Protein AF-0000000086031011 (afdb_homodimer)

Secondary structure (DSSP, 8-state):
--HHHHHHHHHHHHHHS--SSSSSHHHHHHHHHHHHHHTTT-HHHHHHHHTSGGGHHHHHHHHSSSPPPPPPHHHHHHHHTHHHHHHHHHTT--HHHHHHHHHHHHHHHHHHH-TTSSGGGGTT--HHHHHHHHHHHHHH-/--HHHHHHHHHHHHHHS--SSSSSHHHHHHHHHHHHHHTTT-HHHHHHHHTSGGGHHHHHHHHSSSPPPPPPHHHHHHHHTHHHHHHHHHTT--HHHHHHHHHHHHHHHHHHH-TTSSGGGGTT--HHHHHHHHHHHHHH-

Sequence (282 aa):
MGLFDSISSLANAANLLKDTDGNGQIQAVDLVRQLVQQNGGNFGALLGQLQQGDLASTVQSWIGNGTNAPADAAQIQNALGGGLQEAAAKLGLDANQAGNLLAQHLPQIINTLTPNGTAADANGFGLDDIARLVIGNFLKKMGLFDSISSLANAANLLKDTDGNGQIQAVDLVRQLVQQNGGNFGALLGQLQQGDLASTVQSWIGNGTNAPADAAQIQNALGGGLQEAAAKLGLDANQAGNLLAQHLPQIINTLTPNGTAADANGFGLDDIARLVIGNFLKK

Solvent-accessible surface area (backbone atoms only — not comparable to full-atom values): 14779 Å² total; per-residue (Å²): 137,55,76,64,57,58,54,52,51,51,53,56,43,44,67,69,52,44,49,74,89,63,73,40,60,67,58,32,52,50,39,50,51,42,44,20,53,73,44,79,37,19,44,32,52,47,51,53,40,44,42,41,76,93,34,30,71,42,48,50,29,13,23,33,87,62,74,61,51,83,56,53,30,68,59,51,38,63,42,47,38,71,55,45,42,54,32,17,50,77,71,73,39,49,51,67,58,42,19,47,35,37,32,71,44,44,45,47,52,44,27,61,55,9,80,83,38,36,72,71,58,28,52,78,27,26,68,69,51,49,51,50,53,48,51,50,56,57,58,72,102,138,56,76,64,59,58,54,53,50,51,53,54,42,44,66,66,55,42,47,74,88,64,74,38,60,69,60,31,51,51,40,49,51,41,44,19,52,73,43,80,36,19,43,31,53,47,52,52,39,44,41,40,76,92,34,30,71,43,49,49,28,14,23,33,88,63,72,61,51,83,57,53,30,68,59,50,40,63,41,48,39,72,56,45,42,54,32,18,50,76,71,73,38,48,50,66,60,43,18,48,36,37,31,72,45,44,44,48,52,45,26,64,55,8,81,82,36,36,72,72,59,28,52,78,28,27,68,68,52,49,51,49,53,49,51,51,56,58,57,72,103

pLDDT: mean 86.0, std 19.19, range [28.88, 98.25]

Nearest PDB structures (foldseek):
  1z67-assembly1_A  TM=7.894E-01  e=6.287E-05  Shigella flexneri 2a str. 2457T
  1z67-assembly1_A  TM=7.883E-01  e=1.122E-04  Shigella flexneri 2a str. 2457T

Foldseek 3Di:
DDPVVVVVVVLVVLVVVDCVVNLCQVVLVQLLQQLCVVQVQANLSVLVLQCPDPCVVQSLQLLAPHDRDQDDLVSSCVSSPPSSQVSQVSNPHHSSVNSVSCRVCVSVLNNQQRVVSDSVSRGRDGPVNSVVSVVVVVVVD/DDPVVVVVVVLVVLVVVPCVVNLCQVVLVQLLQQLCVVQVQANLSVLVLQCPDPCVVQSLQLLAPHDRDQDDLVSSCVSSPPSSQVSQVVNPHHSSVNSVSCRVPVSVLNNLQRVVSDSVSRGRDGPVNSVVSVVVVVVVD

Radius of gyration: 20.58 Å; Cα contacts (8 Å, |Δi|>4): 350; chains: 2; bounding box: 51×60×41 Å

InterPro domains:
  IPR018247 EF-Hand 1, calcium-binding site [PS00018] (19-31)
  IPR027405 YidB-like [G3DSA:1.10.10.690] (1-139)
  IPR027405 YidB-like [SSF140804] (20-129)
  IPR045372 YidB-like protein [PF20159] (41-119)

Structure (mmCIF, N/CA/C/O backbone):
data_AF-0000000086031011-model_v1
#
loop_
_entity.id
_entity.type
_entity.pdbx_description
1 polymer 'YidB family protein'
#
loop_
_atom_site.group_PDB
_atom_site.id
_atom_site.type_symbol
_atom_site.label_atom_id
_atom_site.label_alt_id
_atom_site.label_comp_id
_atom_site.label_asym_id
_atom_site.label_entity_id
_atom_site.label_seq_id
_atom_site.pdbx_PDB_ins_code
_atom_site.Cartn_x
_atom_site.Cartn_y
_atom_site.Cartn_z
_atom_site.occupancy
_atom_site.B_iso_or_equiv
_atom_site.auth_seq_id
_atom_site.auth_comp_id
_atom_site.auth_asym_id
_atom_site.auth_atom_id
_atom_site.pdbx_PDB_model_num
ATOM 1 N N . MET A 1 1 ? -22.562 -11.797 17.406 1 30.02 1 MET A N 1
ATOM 2 C CA . MET A 1 1 ? -21.281 -11.133 17.688 1 30.02 1 MET A CA 1
ATOM 3 C C . MET A 1 1 ? -21.047 -9.984 16.719 1 30.02 1 MET A C 1
ATOM 5 O O . MET A 1 1 ? -20.984 -10.195 15.5 1 30.02 1 MET A O 1
ATOM 9 N N . GLY A 1 2 ? -21.578 -8.656 16.859 1 28.88 2 GLY A N 1
ATOM 10 C CA . GLY A 1 2 ? -21.922 -7.645 15.867 1 28.88 2 GLY A CA 1
ATOM 11 C C . GLY A 1 2 ? -20.703 -6.898 15.352 1 28.88 2 GLY A C 1
ATOM 12 O O . GLY A 1 2 ? -19.609 -7.016 15.906 1 28.88 2 GLY A O 1
ATOM 13 N N . LEU A 1 3 ? -20.875 -6.613 14.047 1 38.66 3 LEU A N 1
ATOM 14 C CA . LEU A 1 3 ? -19.844 -5.883 13.297 1 38.66 3 LEU A CA 1
ATOM 15 C C . LEU A 1 3 ? -19.297 -4.734 14.133 1 38.66 3 LEU A C 1
ATOM 17 O O . LEU A 1 3 ? -18.078 -4.48 14.117 1 38.66 3 LEU A O 1
ATOM 21 N N . PHE A 1 4 ? -20.078 -4.219 15 1 47.84 4 PHE A N 1
ATOM 22 C CA . PHE A 1 4 ? -19.672 -3.096 15.828 1 47.84 4 PHE A CA 1
ATOM 23 C C . PHE A 1 4 ? -18.656 -3.543 16.891 1 47.84 4 PHE A C 1
ATOM 25 O O . PHE A 1 4 ? -17.703 -2.822 17.188 1 47.84 4 PHE A O 1
ATOM 32 N N . ASP A 1 5 ? -18.859 -4.715 17.516 1 46.59 5 ASP A N 1
ATOM 33 C CA . ASP A 1 5 ? -17.953 -5.188 18.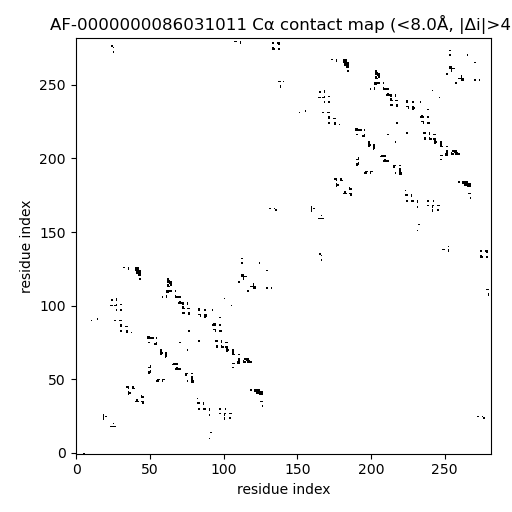562 1 46.59 5 ASP A CA 1
ATOM 34 C C . ASP A 1 5 ? -16.578 -5.516 17.969 1 46.59 5 ASP A C 1
ATOM 36 O O . ASP A 1 5 ? -15.547 -5.246 18.594 1 46.59 5 ASP A O 1
ATOM 40 N N . SER A 1 6 ? -16.469 -6.02 16.734 1 43.66 6 SER A N 1
ATOM 41 C CA . SER A 1 6 ? -15.211 -6.324 16.078 1 43.66 6 SER A CA 1
ATOM 42 C C . SER A 1 6 ? -14.438 -5.055 15.727 1 43.66 6 SER A C 1
ATOM 44 O O . SER A 1 6 ? -13.227 -4.984 15.93 1 43.66 6 SER A O 1
ATOM 46 N N . ILE A 1 7 ? -15.109 -3.949 15.352 1 43.66 7 ILE A N 1
ATOM 47 C CA . ILE A 1 7 ? -14.477 -2.664 15.078 1 43.66 7 ILE A CA 1
ATOM 48 C C . ILE A 1 7 ? -14.031 -2.02 16.391 1 43.66 7 ILE A C 1
ATOM 50 O O . ILE A 1 7 ? -12.922 -1.49 16.484 1 43.66 7 ILE A O 1
ATOM 54 N N . SER A 1 8 ? -14.734 -2.023 17.484 1 53.72 8 SER A N 1
ATOM 55 C CA . SER A 1 8 ? -14.375 -1.469 18.781 1 53.72 8 SER A CA 1
ATOM 56 C C . SER A 1 8 ? -13.25 -2.266 19.438 1 53.72 8 SER A C 1
ATOM 58 O O . SER A 1 8 ? -12.367 -1.692 20.078 1 53.72 8 SER A O 1
ATOM 60 N N . SER A 1 9 ? -13.148 -3.611 19.266 1 48.72 9 SER A N 1
ATOM 61 C CA . SER A 1 9 ? -12.039 -4.426 19.766 1 48.72 9 SER A CA 1
ATOM 62 C C . SER A 1 9 ? -10.758 -4.148 18.984 1 48.72 9 SER A C 1
ATOM 64 O O . SER A 1 9 ? -9.672 -4.09 19.578 1 48.72 9 SER A O 1
ATOM 66 N N . LEU A 1 10 ? -10.758 -3.891 17.672 1 41.69 10 LEU A N 1
ATOM 67 C CA . LEU A 1 10 ? -9.617 -3.451 16.875 1 41.69 10 LEU A CA 1
ATOM 68 C C . LEU A 1 10 ? -9.211 -2.031 17.25 1 41.69 10 LEU A C 1
ATOM 70 O O . LEU A 1 10 ? -8.016 -1.729 17.359 1 41.69 10 LEU A O 1
ATOM 74 N N . ALA A 1 11 ? -10.055 -1.07 17.594 1 45.84 11 ALA A N 1
ATOM 75 C CA . ALA A 1 11 ? -9.734 0.272 18.078 1 45.84 11 ALA A CA 1
ATOM 76 C C . ALA A 1 11 ? -9.07 0.22 19.453 1 45.84 11 ALA A C 1
ATOM 78 O O . ALA A 1 11 ? -8.094 0.933 19.703 1 45.84 11 ALA A O 1
ATOM 79 N N . ASN A 1 12 ? -9.539 -0.481 20.484 1 46.66 12 ASN A N 1
ATOM 80 C CA . ASN A 1 12 ? -8.867 -0.709 21.766 1 46.66 12 ASN A CA 1
ATOM 81 C C . ASN A 1 12 ? -7.566 -1.48 21.578 1 46.66 12 ASN A C 1
ATOM 83 O O . ASN A 1 12 ? -6.562 -1.176 22.234 1 46.66 12 ASN A O 1
ATOM 87 N N . ALA A 1 13 ? -7.492 -2.639 20.734 1 41.12 13 ALA A N 1
ATOM 88 C CA . ALA A 1 13 ? 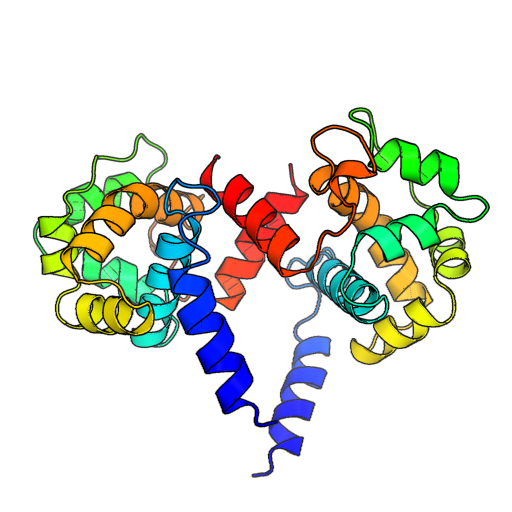-6.234 -3.305 20.406 1 41.12 13 ALA A CA 1
ATOM 89 C C . ALA A 1 13 ? -5.297 -2.367 19.656 1 41.12 13 ALA A C 1
ATOM 91 O O . ALA A 1 13 ? -4.074 -2.441 19.812 1 41.12 13 ALA A O 1
ATOM 92 N N . ALA A 1 14 ? -5.742 -1.401 18.875 1 40.38 14 ALA A N 1
ATOM 93 C CA . ALA A 1 14 ? -4.949 -0.323 18.297 1 40.38 14 ALA A CA 1
ATOM 94 C C . ALA A 1 14 ? -4.301 0.53 19.375 1 40.38 14 ALA A C 1
ATOM 96 O O . ALA A 1 14 ? -3.143 0.936 19.25 1 40.38 14 ALA A O 1
ATOM 97 N N . ASN A 1 15 ? -4.996 0.997 20.359 1 41.16 15 ASN A N 1
ATOM 98 C CA . ASN A 1 15 ? -4.324 1.572 21.531 1 41.16 15 ASN A CA 1
ATOM 99 C C . ASN A 1 15 ? -3.271 0.626 22.094 1 41.16 15 ASN A C 1
ATOM 101 O O . ASN A 1 15 ? -2.219 1.068 22.562 1 41.16 15 ASN A O 1
ATOM 105 N N . LEU A 1 16 ? -3.514 -0.631 22.328 1 38.03 16 LEU A N 1
ATOM 106 C CA . LEU A 1 16 ? -2.541 -1.641 22.734 1 38.03 16 LEU A CA 1
ATOM 107 C C . LEU A 1 16 ? -1.6 -1.98 21.594 1 38.03 16 LEU A C 1
ATOM 109 O O . LEU A 1 16 ? -0.472 -2.428 21.812 1 38.03 16 LEU A O 1
ATOM 113 N N . LEU A 1 17 ? -2.127 -2.221 20.375 1 37.16 17 LEU A N 1
ATOM 114 C CA . LEU A 1 17 ? -1.161 -2.318 19.281 1 37.16 17 LEU A CA 1
ATOM 115 C C . LEU A 1 17 ? -0.427 -0.996 19.078 1 37.16 17 LEU A C 1
ATOM 117 O O . LEU A 1 17 ? -0.977 -0.055 18.516 1 37.16 17 LEU A O 1
ATOM 121 N N . LYS A 1 18 ? -0.086 -0.297 20.078 1 36.56 18 LYS A N 1
ATOM 122 C CA . LYS A 1 18 ? 1.04 0.633 20.094 1 36.56 18 LYS A CA 1
ATOM 123 C C . LYS A 1 18 ? 1.882 0.489 18.828 1 36.56 18 LYS A C 1
ATOM 125 O O . LYS A 1 18 ? 1.923 -0.583 18.219 1 36.56 18 LYS A O 1
ATOM 130 N N . ASP A 1 19 ? 2.688 1.535 18.391 1 41.84 19 ASP A N 1
ATOM 131 C CA . ASP A 1 19 ? 3.672 1.741 17.344 1 41.84 19 ASP A CA 1
ATOM 132 C C . ASP A 1 19 ? 4.449 0.458 17.047 1 41.84 19 ASP A C 1
ATOM 134 O O . ASP A 1 19 ? 5.363 0.101 17.797 1 41.84 19 ASP A O 1
ATOM 138 N N . THR A 1 20 ? 3.717 -0.601 16.875 1 41.44 20 THR A N 1
ATOM 139 C CA . THR A 1 20 ? 4.59 -1.755 16.703 1 41.44 20 THR A CA 1
ATOM 140 C C . THR A 1 20 ? 5.863 -1.358 15.961 1 41.44 20 THR A C 1
ATOM 142 O O . THR A 1 20 ? 6.906 -1.994 16.125 1 41.44 20 THR A O 1
ATOM 145 N N . ASP A 1 21 ? 5.66 -0.763 14.797 1 50.06 21 ASP A N 1
ATOM 146 C CA . ASP A 1 21 ? 6.996 -0.531 14.258 1 50.06 21 ASP A CA 1
ATOM 147 C C . ASP A 1 21 ? 7.762 0.491 15.102 1 50.06 21 ASP A C 1
ATOM 149 O O . ASP A 1 21 ? 8.938 0.757 14.844 1 50.06 21 ASP A O 1
ATOM 153 N N . GLY A 1 22 ? 7.016 0.856 16.234 1 61.16 22 GLY A N 1
ATOM 154 C CA . GLY A 1 22 ? 7.59 1.708 17.266 1 61.16 22 GLY A CA 1
ATOM 155 C C . GLY A 1 22 ? 7.84 3.129 16.797 1 61.16 22 GLY A C 1
ATOM 156 O O . GLY A 1 22 ? 8.062 4.027 17.609 1 61.16 22 GLY A O 1
ATOM 157 N N . ASN A 1 23 ? 7.699 3.412 15.43 1 80.06 23 ASN A N 1
ATOM 158 C CA . ASN A 1 23 ? 8.086 4.746 14.992 1 80.06 23 ASN A CA 1
ATOM 159 C C . ASN A 1 23 ? 6.871 5.59 14.625 1 80.06 23 ASN A C 1
ATOM 161 O O . ASN A 1 23 ? 7.012 6.719 14.141 1 80.06 23 ASN A O 1
ATOM 165 N N . GLY A 1 24 ? 5.559 5.137 14.906 1 90.94 24 GLY A N 1
ATOM 166 C CA . GLY A 1 24 ? 4.34 5.906 14.711 1 90.94 24 GLY A CA 1
ATOM 167 C C . GLY A 1 24 ? 3.943 6.043 13.258 1 90.94 24 GLY A C 1
ATOM 168 O O . GLY A 1 24 ? 3.057 6.828 12.922 1 90.94 24 GLY A O 1
ATOM 169 N N . GLN A 1 25 ? 4.594 5.336 12.422 1 92.12 25 GLN A N 1
ATOM 170 C CA . GLN A 1 25 ? 4.383 5.453 10.984 1 92.12 25 GLN A CA 1
ATOM 171 C C . GLN A 1 25 ? 2.957 5.059 10.602 1 92.12 25 GLN A C 1
ATOM 173 O O . GLN A 1 25 ? 2.301 5.754 9.828 1 92.12 25 GLN A O 1
ATOM 178 N N . ILE A 1 26 ? 2.449 3.99 11.195 1 92.88 26 ILE A N 1
ATOM 179 C CA . ILE A 1 26 ? 1.111 3.5 10.883 1 92.88 26 ILE A CA 1
ATOM 180 C C . ILE A 1 26 ? 0.066 4.496 11.383 1 92.88 26 ILE A C 1
ATOM 182 O O . ILE A 1 26 ? -0.893 4.809 10.672 1 92.88 26 ILE A O 1
ATOM 186 N N . GLN A 1 27 ? 0.278 5.02 12.57 1 94.62 27 GLN A N 1
ATOM 187 C CA . GLN A 1 27 ? -0.636 6.016 13.117 1 94.62 27 GLN A CA 1
ATOM 188 C C . GLN A 1 27 ? -0.667 7.27 12.25 1 94.62 27 GLN A C 1
ATOM 190 O O . GLN A 1 27 ? -1.726 7.875 12.055 1 94.62 27 GLN A O 1
ATOM 195 N N . ALA A 1 28 ? 0.492 7.68 11.719 1 96.5 28 ALA A N 1
ATOM 196 C CA . ALA A 1 28 ? 0.563 8.852 10.852 1 96.5 28 ALA A CA 1
ATOM 197 C C . ALA A 1 28 ? -0.226 8.625 9.562 1 96.5 28 ALA A C 1
ATOM 199 O O . ALA A 1 28 ? -0.972 9.5 9.125 1 96.5 28 ALA A O 1
ATOM 200 N N . VAL A 1 29 ? -0.083 7.453 8.992 1 96.06 29 VAL A N 1
ATOM 201 C CA . VAL A 1 29 ? -0.795 7.105 7.77 1 96.06 29 VAL A CA 1
ATOM 202 C C . VAL A 1 29 ? -2.299 7.086 8.031 1 96.06 29 VAL A C 1
ATOM 204 O O . VAL A 1 29 ? -3.084 7.586 7.223 1 96.06 29 VAL A O 1
ATOM 207 N N . ASP A 1 30 ? -2.697 6.531 9.172 1 96.31 30 ASP A N 1
ATOM 208 C CA . ASP A 1 30 ? -4.109 6.516 9.539 1 96.31 30 ASP A CA 1
ATOM 209 C C . ASP A 1 30 ? -4.648 7.934 9.711 1 96.31 30 ASP A C 1
ATOM 211 O O . ASP A 1 30 ? -5.777 8.227 9.312 1 96.31 30 ASP A O 1
ATOM 215 N N . LEU A 1 31 ? -3.809 8.82 10.344 1 97.69 31 LEU A N 1
ATOM 216 C CA . LEU A 1 31 ? -4.188 10.219 10.484 1 97.69 31 LEU A CA 1
ATOM 217 C C . LEU A 1 31 ? -4.398 10.867 9.125 1 97.69 31 LEU A C 1
ATOM 219 O O . LEU A 1 31 ? -5.402 11.547 8.898 1 97.69 31 LEU A O 1
ATOM 223 N N . VAL A 1 32 ? -3.486 10.648 8.188 1 97.62 32 VAL A N 1
ATOM 224 C CA . VAL A 1 32 ? -3.578 11.219 6.848 1 97.62 32 VAL A CA 1
ATOM 225 C C . VAL A 1 32 ? -4.832 10.695 6.148 1 97.62 32 VAL A C 1
ATOM 227 O O . VAL A 1 32 ? -5.555 11.461 5.508 1 97.62 32 VAL A O 1
ATOM 230 N N . ARG A 1 33 ? -5.027 9.391 6.305 1 97.06 33 ARG A N 1
ATOM 231 C CA . ARG A 1 33 ? -6.227 8.797 5.723 1 97.06 33 ARG A CA 1
ATOM 232 C C . ARG A 1 33 ? -7.484 9.492 6.238 1 97.06 33 ARG A C 1
ATOM 234 O O . ARG A 1 33 ? -8.359 9.867 5.449 1 97.06 33 ARG A O 1
ATOM 241 N N . GLN A 1 34 ? -7.582 9.664 7.547 1 97.31 34 GLN A N 1
ATOM 242 C CA . GLN A 1 34 ? -8.734 10.328 8.148 1 97.31 34 GLN A CA 1
ATOM 243 C C . GLN A 1 34 ? -8.883 11.758 7.629 1 97.31 34 GLN A C 1
ATOM 245 O O . GLN A 1 34 ? -9.992 12.195 7.309 1 97.31 34 GLN A O 1
ATOM 250 N N . LEU A 1 35 ? -7.797 12.461 7.547 1 97.5 35 LEU A N 1
ATOM 251 C CA . LEU A 1 35 ? -7.801 13.844 7.098 1 97.5 35 LEU A CA 1
ATOM 252 C C . LEU A 1 35 ? -8.25 13.945 5.641 1 97.5 35 LEU A C 1
ATOM 254 O O . LEU A 1 35 ? -9.016 14.836 5.281 1 97.5 35 LEU A O 1
ATOM 258 N N . VAL A 1 36 ? -7.777 13.031 4.797 1 96.94 36 VAL A N 1
ATOM 259 C CA . VAL A 1 36 ? -8.18 12.992 3.396 1 96.94 36 VAL A CA 1
ATOM 260 C C . VAL A 1 36 ? -9.68 12.719 3.293 1 96.94 36 VAL A C 1
ATOM 262 O O . VAL A 1 36 ? -10.383 13.375 2.523 1 96.94 36 VAL A O 1
ATOM 265 N N . GLN A 1 37 ? -10.102 11.812 4.098 1 96.25 37 GLN A N 1
ATOM 266 C CA . GLN A 1 37 ? -11.516 11.469 4.078 1 96.25 37 GLN A CA 1
ATOM 267 C C . GLN A 1 37 ? -12.375 12.656 4.5 1 96.25 37 GLN A C 1
ATOM 269 O O . GLN A 1 37 ? -13.438 12.906 3.916 1 96.25 37 GLN A O 1
ATOM 274 N N . GLN A 1 38 ? -11.891 13.375 5.438 1 94.75 38 GLN A N 1
ATOM 275 C CA . GLN A 1 38 ? -12.602 14.547 5.926 1 94.75 38 GLN A CA 1
ATOM 276 C C . GLN A 1 38 ? -12.656 15.641 4.859 1 94.75 38 GLN A C 1
ATOM 278 O O . GLN A 1 38 ? -13.555 16.484 4.875 1 94.75 38 GLN A O 1
ATOM 283 N N . ASN A 1 39 ? -11.672 15.602 3.998 1 90.69 39 ASN A N 1
ATOM 284 C CA . ASN A 1 39 ? -11.57 16.625 2.969 1 90.69 39 ASN A CA 1
ATOM 285 C C . ASN A 1 39 ? -12.102 16.125 1.627 1 90.69 39 ASN A C 1
ATOM 287 O O . ASN A 1 39 ? -11.5 16.391 0.583 1 90.69 39 ASN A O 1
ATOM 291 N N . GLY A 1 40 ? -13.148 15.328 1.636 1 92.31 40 GLY A N 1
ATOM 292 C CA . GLY A 1 40 ? -13.844 14.891 0.437 1 92.31 40 GLY A CA 1
ATOM 293 C C . GLY A 1 40 ? -13.133 13.758 -0.286 1 92.31 40 GLY A C 1
ATOM 294 O O . GLY A 1 40 ? -13.422 13.484 -1.453 1 92.31 40 GLY A O 1
ATOM 295 N N . GLY A 1 41 ? -12.141 13.203 0.312 1 94.5 41 GLY A N 1
ATOM 296 C CA . GLY A 1 41 ? -11.453 12.07 -0.276 1 94.5 41 GLY A CA 1
ATOM 297 C C . GLY A 1 41 ? -10.352 12.469 -1.238 1 94.5 41 GLY A C 1
ATOM 298 O O . GLY A 1 41 ? -9.898 11.648 -2.043 1 94.5 41 GLY A O 1
ATOM 299 N N . ASN A 1 42 ? -10.016 13.742 -1.149 1 93.69 42 ASN A N 1
ATOM 300 C CA . ASN A 1 42 ? -9.016 14.297 -2.051 1 93.69 42 ASN A CA 1
ATOM 301 C C . ASN A 1 42 ? -7.777 14.773 -1.288 1 93.69 42 ASN A C 1
ATOM 303 O O . ASN A 1 42 ? -7.871 15.656 -0.433 1 93.69 42 ASN A O 1
ATOM 307 N N . PHE A 1 43 ? -6.629 14.18 -1.646 1 96.12 43 PHE A N 1
ATOM 308 C CA . PHE A 1 43 ? -5.387 14.547 -0.979 1 96.12 43 PHE A CA 1
ATOM 309 C C . PHE A 1 43 ? -5.016 15.992 -1.292 1 96.12 43 PHE A C 1
ATOM 311 O O . PHE A 1 43 ? -4.422 16.688 -0.46 1 96.12 43 PHE A O 1
ATOM 318 N N . GLY A 1 44 ? -5.348 16.438 -2.516 1 94.5 44 GLY A N 1
ATOM 319 C CA . GLY A 1 44 ? -5.078 17.812 -2.904 1 94.5 44 GLY A CA 1
ATOM 320 C C . GLY A 1 44 ? -5.664 18.828 -1.948 1 94.5 44 GLY A C 1
ATOM 321 O O . GLY A 1 44 ? -5.074 19.891 -1.718 1 94.5 44 GLY A O 1
ATOM 322 N N . ALA A 1 45 ? -6.848 18.531 -1.428 1 94.06 45 ALA A N 1
ATOM 323 C CA . ALA A 1 45 ? -7.484 19.438 -0.471 1 94.06 45 ALA A CA 1
ATOM 324 C C . ALA A 1 45 ? -6.668 19.547 0.814 1 94.06 45 ALA A C 1
ATOM 326 O O . ALA A 1 45 ? -6.535 20.625 1.388 1 94.06 45 ALA A O 1
ATOM 327 N N . LEU A 1 46 ? -6.117 18.391 1.282 1 95.62 46 LEU A N 1
ATOM 328 C CA . LEU A 1 46 ? -5.234 18.391 2.445 1 95.62 46 LEU A CA 1
ATOM 329 C C . LEU A 1 46 ? -3.988 19.234 2.178 1 95.62 46 LEU A C 1
ATOM 331 O O . LEU A 1 46 ? -3.584 20.031 3.018 1 95.62 46 LEU A O 1
ATOM 335 N N . LEU A 1 47 ? -3.439 18.984 1.022 1 95.44 47 LEU A N 1
ATOM 336 C CA . LEU A 1 47 ? -2.26 19.75 0.62 1 95.44 47 LEU A CA 1
ATOM 337 C C . LEU A 1 47 ? -2.559 21.25 0.594 1 95.44 47 LEU A C 1
ATOM 339 O O . LEU A 1 47 ? -1.744 22.047 1.048 1 95.44 47 LEU A O 1
ATOM 343 N N . GLY A 1 48 ? -3.686 21.562 0.039 1 93.81 48 GLY A N 1
ATOM 344 C CA . GLY A 1 48 ? -4.109 22.953 0.033 1 93.81 48 GLY A CA 1
ATOM 345 C C . GLY A 1 48 ? -4.223 23.547 1.423 1 93.81 48 GLY A C 1
ATOM 346 O O . GLY A 1 48 ? -3.799 24.688 1.654 1 93.81 48 GLY A O 1
ATOM 347 N N . GLN A 1 49 ? -4.738 22.844 2.381 1 94.69 49 GLN A N 1
ATOM 348 C CA . GLN A 1 49 ? -4.855 23.297 3.758 1 94.69 49 GLN A CA 1
ATOM 349 C C . GLN A 1 49 ? -3.48 23.562 4.367 1 94.69 49 GLN A C 1
ATOM 351 O O . GLN A 1 49 ? -3.283 24.547 5.078 1 94.69 49 GLN A O 1
ATOM 356 N N . LEU A 1 50 ? -2.613 22.719 4.07 1 96.38 50 LEU A N 1
ATOM 357 C CA . LEU A 1 50 ? -1.273 22.828 4.641 1 96.38 50 LEU A CA 1
ATOM 358 C C . LEU A 1 50 ? -0.524 24.016 4.047 1 96.38 50 LEU A C 1
ATOM 360 O O . LEU A 1 50 ? 0.318 24.625 4.715 1 96.38 50 LEU A O 1
ATOM 364 N N . GLN A 1 51 ? -0.805 24.266 2.863 1 92.81 51 GLN A N 1
ATOM 365 C CA . GLN A 1 51 ? -0.099 25.344 2.174 1 92.81 51 GLN A CA 1
ATOM 366 C C . GLN A 1 51 ? -0.639 26.719 2.586 1 92.81 51 GLN A C 1
ATOM 368 O O . GLN A 1 51 ? -0.086 27.75 2.201 1 92.81 51 GLN A O 1
ATOM 373 N N . GLN A 1 52 ? -1.596 26.594 3.418 1 86.75 52 GLN A N 1
ATOM 374 C CA . GLN A 1 52 ? -2.135 27.875 3.883 1 86.75 52 GLN A CA 1
ATOM 375 C C . GLN A 1 52 ? -1.322 28.422 5.051 1 86.75 52 GLN A C 1
ATOM 377 O O . GLN A 1 52 ? -0.745 27.656 5.824 1 86.75 52 GLN A O 1
ATOM 382 N N . GLY A 1 53 ? -1.024 29.672 5.051 1 83.44 53 GLY A N 1
ATOM 383 C CA . GLY A 1 53 ? -0.354 30.328 6.168 1 83.44 53 GLY A CA 1
ATOM 384 C C . GLY A 1 53 ? 1.154 30.172 6.133 1 83.44 53 GLY A C 1
ATOM 385 O O . GLY A 1 53 ? 1.771 30.266 5.07 1 83.44 53 GLY A O 1
ATOM 386 N N . ASP A 1 54 ? 1.773 29.812 7.285 1 87.88 54 ASP A N 1
ATOM 387 C CA . ASP A 1 54 ? 3.221 29.875 7.457 1 87.88 54 ASP A CA 1
ATOM 388 C C . ASP A 1 54 ? 3.898 28.594 6.992 1 87.88 54 ASP A C 1
ATOM 390 O O . ASP A 1 54 ? 5.129 28.5 6.973 1 87.88 54 ASP A O 1
ATOM 394 N N . LEU A 1 55 ? 3.113 27.609 6.383 1 94.25 55 LEU A N 1
ATOM 395 C CA . LEU A 1 55 ? 3.703 26.328 6.02 1 94.25 55 LEU A CA 1
ATOM 396 C C . LEU A 1 55 ? 3.924 26.234 4.516 1 94.25 55 LEU A C 1
ATOM 398 O O . LEU A 1 55 ? 4.461 25.234 4.02 1 94.25 55 LEU A O 1
ATOM 402 N N . ALA A 1 56 ? 3.568 27.234 3.828 1 94.69 56 ALA A N 1
ATOM 403 C CA . ALA A 1 56 ? 3.57 27.141 2.369 1 94.69 56 ALA A CA 1
ATOM 404 C C . ALA A 1 56 ? 4.957 26.781 1.841 1 94.69 56 ALA A C 1
ATOM 406 O O . ALA A 1 56 ? 5.102 25.844 1.05 1 94.69 56 ALA A O 1
ATOM 407 N N . SER A 1 57 ? 5.984 27.531 2.273 1 95.25 57 SER A N 1
ATOM 408 C CA . SER A 1 57 ? 7.348 27.266 1.815 1 95.25 57 SER A CA 1
ATOM 409 C C . SER A 1 57 ? 7.824 25.891 2.242 1 95.25 57 SER A C 1
ATOM 411 O O . SER A 1 57 ? 8.477 25.188 1.472 1 95.25 57 SER A O 1
ATOM 413 N N . THR A 1 58 ? 7.48 25.5 3.428 1 97.06 58 THR A N 1
ATOM 414 C CA . THR A 1 58 ? 7.844 24.188 3.949 1 97.06 58 THR A CA 1
ATOM 415 C C . THR A 1 58 ? 7.207 23.078 3.119 1 97.06 58 THR A C 1
ATOM 417 O O . THR A 1 58 ? 7.887 22.156 2.693 1 97.06 58 THR A O 1
ATOM 420 N N . VAL A 1 59 ? 5.969 23.203 2.801 1 97.44 59 VAL A N 1
ATOM 421 C CA . VAL A 1 59 ? 5.234 22.203 2.037 1 97.44 59 VAL A CA 1
ATOM 422 C C . VAL A 1 59 ? 5.789 22.125 0.618 1 97.44 59 VAL A C 1
ATOM 424 O O . VAL A 1 59 ? 5.898 21.031 0.048 1 97.44 59 VAL A O 1
ATOM 427 N N . GLN A 1 60 ? 6.199 23.266 0.107 1 96 60 GLN A N 1
ATOM 428 C CA . GLN A 1 60 ? 6.785 23.266 -1.229 1 96 60 GLN A CA 1
ATOM 429 C C . GLN A 1 60 ? 8.055 22.422 -1.271 1 96 60 GLN A C 1
ATOM 431 O O . GLN A 1 60 ? 8.344 21.781 -2.283 1 96 60 GLN A O 1
ATOM 436 N N . SER A 1 61 ? 8.797 22.422 -0.164 1 97.44 61 SER A N 1
ATOM 437 C CA . SER A 1 61 ? 10 21.594 -0.117 1 97.44 61 SER A CA 1
ATOM 438 C C . SER A 1 61 ? 9.648 20.109 -0.101 1 97.44 61 SER A C 1
ATOM 440 O O . SER A 1 61 ? 10.453 19.281 -0.499 1 97.44 61 SER A O 1
ATOM 442 N N . TRP A 1 62 ? 8.477 19.781 0.418 1 97.88 62 TRP A N 1
ATOM 443 C CA . TRP A 1 62 ? 8.039 18.391 0.451 1 97.88 62 TRP A CA 1
ATOM 444 C C . TRP A 1 62 ? 7.574 17.938 -0.927 1 97.88 62 TRP A C 1
ATOM 446 O O . TRP A 1 62 ? 7.574 16.734 -1.222 1 97.88 62 TRP A O 1
ATOM 456 N N . ILE A 1 63 ? 7.039 18.797 -1.737 1 96.5 63 ILE A N 1
ATOM 457 C CA . ILE A 1 63 ? 6.555 18.531 -3.086 1 96.5 63 ILE A CA 1
ATOM 458 C C . ILE A 1 63 ? 7.734 18.438 -4.051 1 96.5 63 ILE A C 1
ATOM 460 O O . ILE A 1 63 ? 7.742 17.594 -4.953 1 96.5 63 ILE A O 1
ATOM 464 N N . GLY A 1 64 ? 8.797 19.141 -3.836 1 88.69 64 GLY A N 1
ATOM 465 C CA . GLY A 1 64 ? 9.945 19.203 -4.719 1 88.69 64 GLY A CA 1
ATOM 466 C C . GLY A 1 64 ? 10.836 17.969 -4.633 1 88.69 64 GLY A C 1
ATOM 467 O O . GLY A 1 64 ? 10.508 17.016 -3.928 1 88.69 64 GLY A O 1
ATOM 468 N N . ASN A 1 65 ? 11.859 17.906 -5.359 1 87.5 65 ASN A N 1
ATOM 469 C CA . ASN A 1 65 ? 12.781 16.781 -5.441 1 87.5 65 ASN A CA 1
ATOM 470 C C . ASN A 1 65 ? 14.039 17.016 -4.605 1 87.5 65 ASN A C 1
ATOM 472 O O . ASN A 1 65 ? 15 16.25 -4.691 1 87.5 65 ASN A O 1
ATOM 476 N N . GLY A 1 66 ? 13.914 18.109 -3.846 1 90.31 66 GLY A N 1
ATOM 477 C CA . GLY A 1 66 ? 15.031 18.375 -2.951 1 90.31 66 GLY A CA 1
ATOM 478 C C . GLY A 1 66 ? 14.828 17.812 -1.561 1 90.31 66 GLY A C 1
ATOM 479 O O . GLY A 1 66 ? 14.094 16.828 -1.384 1 90.31 66 GLY A O 1
ATOM 480 N N . THR A 1 67 ? 15.547 18.297 -0.602 1 95.31 67 THR A N 1
ATOM 481 C CA . THR A 1 67 ? 15.422 17.859 0.784 1 95.31 67 THR A CA 1
ATOM 482 C C . THR A 1 67 ? 14.133 18.375 1.404 1 95.31 67 THR A C 1
ATOM 484 O O . THR A 1 67 ? 13.75 19.531 1.177 1 95.31 67 THR A O 1
ATOM 487 N N . ASN A 1 68 ? 13.531 17.594 2.166 1 97.12 68 ASN A N 1
ATOM 488 C CA . ASN A 1 68 ? 12.328 18 2.893 1 97.12 68 ASN A CA 1
ATOM 489 C C . ASN A 1 68 ? 12.672 18.875 4.094 1 97.12 68 ASN A C 1
ATOM 491 O O . ASN A 1 68 ? 13.383 18.438 5 1 97.12 68 ASN A O 1
ATOM 495 N N . ALA A 1 69 ? 12.109 20.078 4.109 1 97.06 69 ALA A N 1
ATOM 496 C CA . ALA A 1 69 ? 12.281 20.938 5.27 1 97.06 69 ALA A CA 1
ATOM 497 C C . ALA A 1 69 ? 11.594 20.344 6.5 1 97.06 69 ALA A C 1
ATOM 499 O O . ALA A 1 69 ? 10.547 19.719 6.391 1 97.06 69 ALA A O 1
ATOM 500 N N . PRO A 1 70 ? 12.219 20.594 7.668 1 97.06 70 PRO A N 1
ATOM 501 C CA . PRO A 1 70 ? 11.562 20.094 8.875 1 97.06 70 PRO A CA 1
ATOM 502 C C . PRO A 1 70 ? 10.188 20.703 9.102 1 97.06 70 PRO A C 1
ATOM 504 O O . PRO A 1 70 ? 9.977 21.891 8.805 1 97.06 70 PRO A O 1
ATOM 507 N N . ALA A 1 71 ? 9.336 19.844 9.57 1 95.88 71 ALA A N 1
ATOM 508 C CA . ALA A 1 71 ? 7.98 20.281 9.883 1 95.88 71 ALA A CA 1
ATOM 509 C C . ALA A 1 71 ? 7.863 20.734 11.336 1 95.88 71 ALA A C 1
ATOM 511 O O . ALA A 1 71 ? 8.445 20.109 12.234 1 95.88 71 ALA A O 1
ATOM 512 N N . ASP A 1 72 ? 7.145 21.766 11.531 1 95.88 72 ASP A N 1
ATOM 513 C CA . ASP A 1 72 ? 6.801 22.203 12.875 1 95.88 72 ASP A CA 1
ATOM 514 C C . ASP A 1 72 ? 5.422 21.688 13.289 1 95.88 72 ASP A C 1
ATOM 516 O O . ASP A 1 72 ? 4.418 22.016 12.656 1 95.88 72 ASP A O 1
ATOM 520 N N . ALA A 1 73 ? 5.383 20.969 14.375 1 96.94 73 ALA A N 1
ATOM 521 C CA . ALA A 1 73 ? 4.141 20.328 14.812 1 96.94 73 ALA A CA 1
ATOM 522 C C . ALA A 1 73 ? 3.061 21.375 15.086 1 96.94 73 ALA A C 1
ATOM 524 O O . ALA A 1 73 ? 1.894 21.172 14.75 1 96.94 73 ALA A O 1
ATOM 525 N N . ALA A 1 74 ? 3.477 22.422 15.711 1 96.38 74 ALA A N 1
ATOM 526 C CA . ALA A 1 74 ? 2.52 23.484 16.047 1 96.38 74 ALA A CA 1
ATOM 527 C C . ALA A 1 74 ? 1.939 24.109 14.789 1 96.38 74 ALA A C 1
ATOM 529 O O . ALA A 1 74 ? 0.748 24.438 14.742 1 96.38 74 ALA A O 1
ATOM 530 N N . GLN A 1 75 ? 2.787 24.328 13.797 1 96.25 75 GLN A N 1
ATOM 531 C CA . GLN A 1 75 ? 2.324 24.906 12.539 1 96.25 75 GLN A CA 1
ATOM 532 C C . GLN A 1 75 ? 1.36 23.953 11.82 1 96.25 75 GLN A C 1
ATOM 534 O O . GLN A 1 75 ? 0.38 24.391 11.227 1 96.25 75 GLN A O 1
ATOM 539 N N . ILE A 1 76 ? 1.624 22.625 11.906 1 97.75 76 ILE A N 1
ATOM 540 C CA . ILE A 1 76 ? 0.736 21.625 11.312 1 97.75 76 ILE A CA 1
ATOM 541 C C . ILE A 1 76 ? -0.614 21.656 12.023 1 97.75 76 ILE A C 1
ATOM 543 O O . ILE A 1 76 ? -1.664 21.641 11.383 1 97.75 76 ILE A O 1
ATOM 547 N N . GLN A 1 77 ? -0.574 21.719 13.328 1 97 77 GLN A N 1
ATOM 548 C CA . GLN A 1 77 ? -1.809 21.766 14.102 1 97 77 GLN A CA 1
ATOM 549 C C . GLN A 1 77 ? -2.633 23 13.742 1 97 77 GLN A C 1
ATOM 551 O O . GLN A 1 77 ? -3.854 22.922 13.586 1 97 77 GLN A O 1
ATOM 556 N N . ASN A 1 78 ? -1.962 24.125 13.609 1 96.25 78 ASN A N 1
ATOM 557 C CA . ASN A 1 78 ? -2.652 25.359 13.273 1 96.25 78 ASN A CA 1
ATOM 558 C C . ASN A 1 78 ? -3.279 25.297 11.883 1 96.25 78 ASN A C 1
ATOM 560 O O . ASN A 1 78 ? -4.41 25.75 11.68 1 96.25 78 ASN A O 1
ATOM 564 N N . ALA A 1 79 ? -2.535 24.781 10.961 1 96.5 79 ALA A N 1
ATOM 565 C CA . ALA A 1 79 ? -2.986 24.719 9.57 1 96.5 79 ALA A CA 1
ATOM 566 C C . ALA A 1 79 ? -4.195 23.797 9.43 1 96.5 79 ALA A C 1
ATOM 568 O O . ALA A 1 79 ? -5.098 24.078 8.633 1 96.5 79 ALA A O 1
ATOM 569 N N . LEU A 1 80 ? -4.242 22.672 10.164 1 96.81 80 LEU A N 1
ATOM 570 C CA . LEU A 1 80 ? -5.289 21.688 9.984 1 96.81 80 LEU A CA 1
ATOM 571 C C . LEU A 1 80 ? -6.426 21.906 10.977 1 96.81 80 LEU A C 1
ATOM 573 O O . LEU A 1 80 ? -7.555 21.469 10.742 1 96.81 80 LEU A O 1
ATOM 577 N N . GLY A 1 81 ? -6.113 22.5 12.055 1 94.31 81 GLY A N 1
ATOM 578 C CA . GLY A 1 81 ? -7.109 22.953 13.008 1 94.31 81 GLY A CA 1
ATOM 579 C C . GLY A 1 81 ? -8.039 21.859 13.484 1 94.31 81 GLY A C 1
ATOM 580 O O . GLY A 1 81 ? -7.594 20.781 13.883 1 94.31 81 GLY A O 1
ATOM 581 N N . GLY A 1 82 ? -9.391 22.172 13.43 1 96.75 82 GLY A N 1
ATOM 582 C CA . GLY A 1 82 ? -10.414 21.266 13.922 1 96.75 82 GLY A CA 1
ATOM 583 C C . GLY A 1 82 ? -10.406 19.922 13.234 1 96.75 82 GLY A C 1
ATOM 584 O O . GLY A 1 82 ? -10.766 18.906 13.836 1 96.75 82 GLY A O 1
ATOM 585 N N . GLY A 1 83 ? -10 19.906 12.039 1 97.06 83 GLY A N 1
ATOM 586 C CA . GLY A 1 83 ? -9.922 18.656 11.305 1 97.06 83 GLY A CA 1
ATOM 587 C C . GLY A 1 83 ? -8.914 17.672 11.898 1 97.06 83 GLY A C 1
ATOM 588 O O . GLY A 1 83 ? -9.172 16.469 11.938 1 97.06 83 GLY A O 1
ATOM 589 N N . LEU A 1 84 ? -7.758 18.203 12.336 1 98.12 84 LEU A N 1
ATOM 590 C CA . LEU A 1 84 ? -6.762 17.344 12.969 1 98.12 84 LEU A CA 1
ATOM 591 C C . LEU A 1 84 ? -7.285 16.797 14.297 1 98.12 84 LEU A C 1
ATOM 593 O O . LEU A 1 84 ? -7.07 15.625 14.609 1 98.12 84 LEU A O 1
ATOM 597 N N . GLN A 1 85 ? -7.98 17.625 15.062 1 98.12 85 GLN A N 1
ATOM 598 C CA . GLN A 1 85 ? -8.539 17.188 16.328 1 98.12 85 GLN A CA 1
ATOM 599 C C . GLN A 1 85 ? -9.523 16.047 16.141 1 98.12 85 GLN A C 1
ATOM 601 O O . GLN A 1 85 ? -9.5 15.062 16.875 1 98.12 85 GLN A O 1
ATOM 606 N N . GLU A 1 86 ? -10.328 16.203 15.172 1 98.25 86 GLU A N 1
ATOM 607 C CA . GLU A 1 86 ? -11.32 15.172 14.883 1 98.25 86 GLU A CA 1
ATOM 608 C C . GLU A 1 86 ? -10.648 13.875 14.438 1 98.25 86 GLU A C 1
ATOM 610 O O . GLU A 1 86 ? -11.008 12.789 14.906 1 98.25 86 GLU A O 1
ATOM 615 N N . ALA A 1 87 ? -9.711 13.992 13.562 1 98 87 ALA A N 1
ATOM 616 C CA . ALA A 1 87 ? -8.984 12.82 13.086 1 98 87 ALA A CA 1
ATOM 617 C C . ALA A 1 87 ? -8.25 12.117 14.227 1 98 87 ALA A C 1
ATOM 619 O O . ALA A 1 87 ? -8.266 10.891 14.32 1 98 87 ALA A O 1
ATOM 620 N N . ALA A 1 88 ? -7.57 12.891 15.039 1 98.12 88 ALA A N 1
ATOM 621 C CA . ALA A 1 88 ? -6.82 12.375 16.188 1 98.12 88 ALA A CA 1
ATOM 622 C C . ALA A 1 88 ? -7.742 11.625 17.141 1 98.12 88 ALA A C 1
ATOM 624 O O . ALA A 1 88 ? -7.414 10.523 17.594 1 98.12 88 ALA A O 1
ATOM 625 N N . ALA A 1 89 ? -8.898 12.172 17.406 1 97.69 89 ALA A N 1
ATOM 626 C CA . ALA A 1 89 ? -9.852 11.586 18.328 1 97.69 89 ALA A CA 1
ATOM 627 C C . ALA A 1 89 ? -10.312 10.211 17.859 1 97.69 89 ALA A C 1
ATOM 629 O O . ALA A 1 89 ? -10.469 9.289 18.656 1 97.69 89 ALA A O 1
ATOM 630 N N . LYS A 1 90 ? -10.477 10.07 16.594 1 96.81 90 LYS A N 1
ATOM 631 C CA . LYS A 1 90 ? -10.906 8.797 16.016 1 96.81 90 LYS A CA 1
ATOM 632 C C . LYS A 1 90 ? -9.867 7.707 16.25 1 96.81 90 LYS A C 1
ATOM 634 O O . LYS A 1 90 ? -10.195 6.516 16.234 1 96.81 90 LYS A O 1
ATOM 639 N N . LEU A 1 91 ? -8.648 8.141 16.391 1 95.88 91 LEU A N 1
ATOM 640 C CA . LEU A 1 91 ? -7.555 7.188 16.562 1 95.88 91 LEU A CA 1
ATOM 641 C C . LEU A 1 91 ? -7.113 7.121 18.031 1 95.88 91 LEU A C 1
ATOM 643 O O . LEU A 1 91 ? -6.102 6.496 18.344 1 95.88 91 LEU A O 1
ATOM 647 N N . GLY A 1 92 ? -7.816 7.809 18.859 1 96.56 92 GLY A N 1
ATOM 648 C CA . GLY A 1 92 ? -7.488 7.824 20.266 1 96.56 92 GLY A CA 1
ATOM 649 C C . GLY A 1 92 ? -6.258 8.656 20.594 1 96.56 92 GLY A C 1
ATOM 650 O O . GLY A 1 92 ? -5.605 8.438 21.609 1 96.56 92 GLY A O 1
ATOM 651 N N . LEU A 1 93 ? -5.906 9.531 19.75 1 96.94 93 LEU A N 1
ATOM 652 C CA . LEU A 1 93 ? -4.789 10.445 19.953 1 96.94 93 LEU A CA 1
ATOM 653 C C . LEU A 1 93 ? -5.281 11.828 20.359 1 96.94 93 LEU A C 1
ATOM 655 O O . LEU A 1 93 ? -6.445 12.164 20.141 1 96.94 93 LEU A O 1
ATOM 659 N N . ASP A 1 94 ? -4.406 12.555 20.984 1 96.25 94 ASP A N 1
ATOM 660 C CA . ASP A 1 94 ? -4.719 13.977 21.125 1 96.25 94 ASP A CA 1
ATOM 661 C C . ASP A 1 94 ? -4.059 14.797 20.016 1 96.25 94 ASP A C 1
ATOM 663 O O . ASP A 1 94 ? -3.279 14.266 19.219 1 96.25 94 ASP A O 1
ATOM 667 N N . ALA A 1 95 ? -4.383 16.078 19.938 1 95.81 95 ALA A N 1
ATOM 668 C CA . ALA A 1 95 ? -3.93 16.938 18.844 1 95.81 95 ALA A CA 1
ATOM 669 C C . ALA A 1 95 ? -2.412 17.094 18.859 1 95.81 95 ALA A C 1
ATOM 671 O O . ALA A 1 95 ? -1.782 17.203 17.797 1 95.81 95 ALA A O 1
ATOM 672 N N . ASN A 1 96 ? -1.795 17.141 20.047 1 97.12 96 ASN A N 1
ATOM 673 C CA . ASN A 1 96 ? -0.345 17.25 20.141 1 97.12 96 ASN A CA 1
ATOM 674 C C . ASN A 1 96 ? 0.361 16.016 19.609 1 97.12 96 ASN A C 1
ATOM 676 O O . ASN A 1 96 ? 1.331 16.125 18.844 1 97.12 96 ASN A O 1
ATOM 680 N N . GLN A 1 97 ? -0.156 14.898 20.031 1 96.81 97 GLN A N 1
ATOM 681 C CA . GLN A 1 97 ? 0.381 13.641 19.531 1 96.81 97 GLN A CA 1
ATOM 682 C C . GLN A 1 97 ? 0.249 13.562 18.016 1 96.81 97 GLN A C 1
ATOM 684 O O . GLN A 1 97 ? 1.195 13.18 17.328 1 96.81 97 GLN A O 1
ATOM 689 N N . ALA A 1 98 ? -0.907 13.961 17.516 1 98.25 98 ALA A N 1
ATOM 690 C CA . ALA A 1 98 ? -1.172 13.922 16.078 1 98.25 98 ALA A CA 1
ATOM 691 C C . ALA A 1 98 ? -0.256 14.875 15.328 1 98.25 98 ALA A C 1
ATOM 693 O O . ALA A 1 98 ? 0.288 14.531 14.273 1 98.25 98 ALA A O 1
ATOM 694 N N . GLY A 1 99 ? -0.107 16.062 15.828 1 97.81 99 GLY A N 1
ATOM 695 C CA . GLY A 1 99 ? 0.791 17.031 15.211 1 97.81 99 GLY A CA 1
ATOM 696 C C . GLY A 1 99 ? 2.223 16.531 15.117 1 97.81 99 GLY A C 1
ATOM 697 O O . GLY A 1 99 ? 2.883 16.703 14.094 1 97.81 99 GLY A O 1
ATOM 698 N N . ASN A 1 100 ? 2.715 15.898 16.203 1 97.75 100 ASN A N 1
ATOM 699 C CA . ASN A 1 100 ? 4.074 15.367 16.25 1 97.75 100 ASN A CA 1
ATOM 700 C C . ASN A 1 100 ? 4.262 14.234 15.242 1 97.75 100 ASN A C 1
ATOM 702 O O . ASN A 1 100 ? 5.281 14.172 14.555 1 97.75 100 ASN A O 1
ATOM 706 N N . LEU A 1 101 ? 3.258 13.414 15.219 1 97.5 101 LEU A N 1
ATOM 707 C CA . LEU A 1 101 ? 3.316 12.305 14.266 1 97.5 101 LEU A CA 1
ATOM 708 C C . LEU A 1 101 ? 3.348 12.82 12.836 1 97.5 101 LEU A C 1
ATOM 710 O O . LEU A 1 101 ? 4.137 12.344 12.016 1 97.5 101 LEU A O 1
ATOM 714 N N . LEU A 1 102 ? 2.508 13.758 12.57 1 98.06 102 LEU A N 1
ATOM 715 C CA . LEU A 1 102 ? 2.455 14.297 11.219 1 98.06 102 LEU A CA 1
ATOM 716 C C . LEU A 1 102 ? 3.73 15.062 10.883 1 98.06 102 LEU A C 1
ATOM 718 O O . LEU A 1 102 ? 4.211 15.016 9.75 1 98.06 102 LEU A O 1
ATOM 722 N N . ALA A 1 103 ? 4.242 15.75 11.852 1 97.75 103 ALA A N 1
ATOM 723 C CA . ALA A 1 103 ? 5.5 16.453 11.617 1 97.75 103 ALA A CA 1
ATOM 724 C C . ALA A 1 103 ? 6.609 15.477 11.227 1 97.75 103 ALA A C 1
ATOM 726 O O . ALA A 1 103 ? 7.461 15.805 10.398 1 97.75 103 ALA A O 1
ATOM 727 N N . GLN A 1 104 ? 6.59 14.32 11.773 1 96.38 104 GLN A N 1
ATOM 728 C CA . GLN A 1 104 ? 7.633 13.328 11.547 1 96.38 104 GLN A CA 1
ATOM 729 C C . GLN A 1 104 ? 7.461 12.641 10.195 1 96.38 104 GLN A C 1
ATOM 731 O O . GLN A 1 104 ? 8.445 12.305 9.539 1 96.38 104 GLN A O 1
ATOM 736 N N . HIS A 1 105 ? 6.281 12.406 9.711 1 96.62 105 HIS A N 1
ATOM 737 C CA . HIS A 1 105 ? 6.098 11.477 8.602 1 96.62 105 HIS A CA 1
ATOM 738 C C . HIS A 1 105 ? 5.469 12.172 7.402 1 96.62 105 HIS A C 1
ATOM 740 O O . HIS A 1 105 ? 5.602 11.711 6.266 1 96.62 105 HIS A O 1
ATOM 746 N N . LEU A 1 106 ? 4.773 13.289 7.566 1 97.62 106 LEU A N 1
ATOM 747 C CA . LEU A 1 106 ? 4.008 13.93 6.504 1 97.62 106 LEU A CA 1
ATOM 748 C C . LEU A 1 106 ? 4.926 14.414 5.387 1 97.62 106 LEU A C 1
ATOM 750 O O . LEU A 1 106 ? 4.578 14.32 4.207 1 97.62 106 LEU A O 1
ATOM 754 N N . PRO A 1 107 ? 6.148 14.945 5.727 1 97.19 107 PRO A N 1
ATOM 755 C CA . PRO A 1 107 ? 7.059 15.352 4.652 1 97.19 107 PRO A CA 1
ATOM 756 C C . PRO A 1 107 ? 7.367 14.219 3.678 1 97.19 107 PRO A C 1
ATOM 758 O O . PRO A 1 107 ? 7.305 14.414 2.461 1 97.19 107 PRO A O 1
ATOM 761 N N . GLN A 1 108 ? 7.598 13.039 4.203 1 95.44 108 GLN A N 1
ATOM 762 C CA . GLN A 1 108 ? 7.91 11.891 3.359 1 95.44 108 GLN A CA 1
ATOM 763 C C . GLN A 1 108 ? 6.688 11.445 2.564 1 95.44 108 GLN A C 1
ATOM 765 O O . GLN A 1 108 ? 6.805 11.07 1.396 1 95.44 108 GLN A O 1
ATOM 770 N N . ILE A 1 109 ? 5.551 11.453 3.215 1 96.25 109 ILE A N 1
ATOM 771 C CA . ILE A 1 109 ? 4.316 11.039 2.557 1 96.25 109 ILE A CA 1
ATOM 772 C C . ILE A 1 109 ? 4.043 11.953 1.36 1 96.25 109 ILE A C 1
ATOM 774 O O . ILE A 1 109 ? 3.816 11.469 0.247 1 96.25 109 ILE A O 1
ATOM 778 N N . ILE A 1 110 ? 4.141 13.242 1.535 1 97 110 ILE A N 1
ATOM 779 C CA . ILE A 1 110 ? 3.865 14.203 0.476 1 97 110 ILE A CA 1
ATOM 780 C C . ILE A 1 110 ? 4.91 14.07 -0.628 1 97 110 ILE A C 1
ATOM 782 O O . ILE A 1 110 ? 4.578 14.109 -1.815 1 97 110 ILE A O 1
ATOM 786 N N . ASN A 1 111 ? 6.105 13.883 -0.214 1 96.62 111 ASN A N 1
ATOM 787 C CA . ASN A 1 111 ? 7.168 13.742 -1.205 1 96.62 111 ASN A CA 1
ATOM 788 C C . ASN A 1 111 ? 6.941 12.531 -2.1 1 96.62 111 ASN A C 1
ATOM 790 O O . ASN A 1 111 ? 7.109 12.609 -3.318 1 96.62 111 ASN A O 1
ATOM 794 N N . THR A 1 112 ? 6.559 11.484 -1.485 1 93.25 112 THR A N 1
ATOM 795 C CA . THR A 1 112 ? 6.34 10.25 -2.23 1 93.25 112 THR A CA 1
ATOM 796 C C . THR A 1 112 ? 5.129 10.383 -3.152 1 93.25 112 THR A C 1
ATOM 798 O O . THR A 1 112 ? 5.109 9.805 -4.242 1 93.25 112 THR A O 1
ATOM 801 N N . LEU A 1 113 ? 4.113 11.148 -2.77 1 94.12 113 LEU A N 1
ATOM 802 C CA . LEU A 1 113 ? 2.883 11.297 -3.539 1 94.12 113 LEU A CA 1
ATOM 803 C C . LEU A 1 113 ? 3.053 12.344 -4.641 1 94.12 113 LEU A C 1
ATOM 805 O O . LEU A 1 113 ? 2.152 12.531 -5.461 1 94.12 113 LEU A O 1
ATOM 809 N N . THR A 1 114 ? 4.238 12.961 -4.68 1 94.38 114 THR A N 1
ATOM 810 C CA . THR A 1 114 ? 4.516 13.969 -5.695 1 94.38 114 THR A CA 1
ATOM 811 C C . THR A 1 114 ? 5.824 13.656 -6.422 1 94.38 114 THR A C 1
ATOM 813 O O . THR A 1 114 ? 6.738 14.484 -6.449 1 94.38 114 THR A O 1
ATOM 816 N N . PRO A 1 115 ? 5.93 12.586 -7.086 1 91.12 115 PRO A N 1
ATOM 817 C CA . PRO A 1 115 ? 7.191 12.125 -7.672 1 91.12 115 PRO A CA 1
ATOM 818 C C . PRO A 1 115 ? 7.711 13.062 -8.766 1 91.12 115 PRO A C 1
ATOM 820 O O . PRO A 1 115 ? 8.914 13.102 -9.031 1 91.12 115 PRO A O 1
ATOM 823 N N . ASN A 1 116 ? 6.816 13.844 -9.305 1 92.38 116 ASN A N 1
ATOM 824 C CA . ASN A 1 116 ? 7.242 14.75 -10.367 1 92.38 116 ASN A CA 1
ATOM 825 C C . ASN A 1 116 ? 7.566 16.141 -9.828 1 92.38 116 ASN A C 1
ATOM 827 O O . ASN A 1 116 ? 7.863 17.062 -10.594 1 92.38 116 ASN A O 1
ATOM 831 N N . GLY A 1 117 ? 7.422 16.297 -8.562 1 93.25 117 GLY A N 1
ATOM 832 C CA . GLY A 1 117 ? 7.828 17.531 -7.906 1 93.25 117 GLY A CA 1
ATOM 833 C C . GLY A 1 117 ? 6.848 18.672 -8.109 1 93.25 117 GLY A C 1
ATOM 834 O O . GLY A 1 117 ? 7.23 19.844 -8.0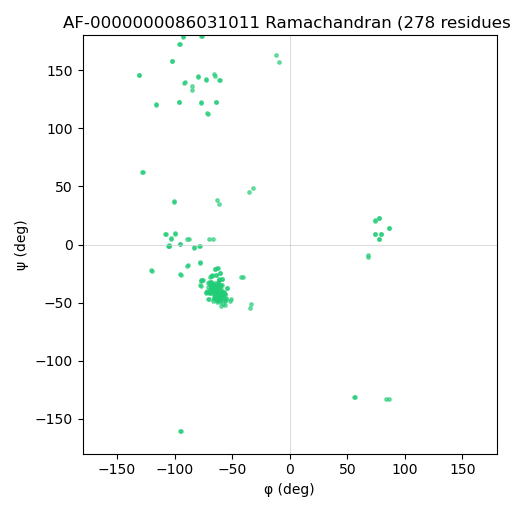86 1 93.25 117 GLY A O 1
ATOM 835 N N . THR A 1 118 ? 5.621 18.328 -8.406 1 92.81 118 THR A N 1
ATOM 836 C CA . THR A 1 118 ? 4.598 19.344 -8.578 1 92.81 118 THR A CA 1
ATOM 837 C C . THR A 1 118 ? 3.35 19 -7.77 1 92.81 118 THR A C 1
ATOM 839 O O . THR A 1 118 ? 3.021 17.828 -7.594 1 92.81 118 THR A O 1
ATOM 842 N N . ALA A 1 119 ? 2.656 20 -7.246 1 89.25 119 ALA A N 1
ATOM 843 C CA . ALA A 1 119 ? 1.421 19.797 -6.496 1 89.25 119 ALA A CA 1
ATOM 844 C C . ALA A 1 119 ? 0.357 19.125 -7.363 1 89.25 119 ALA A C 1
ATOM 846 O O . ALA A 1 119 ? -0.568 18.5 -6.848 1 89.25 119 ALA A O 1
ATOM 847 N N . ALA A 1 120 ? 0.518 19.312 -8.688 1 86 120 ALA A N 1
ATOM 848 C CA . ALA A 1 120 ? -0.432 18.75 -9.633 1 86 120 ALA A CA 1
ATOM 849 C C . ALA A 1 120 ? -0.433 17.219 -9.562 1 86 120 ALA A C 1
ATOM 851 O O . ALA A 1 120 ? -1.425 16.578 -9.914 1 86 120 ALA A O 1
ATOM 852 N N . ASP A 1 121 ? 0.67 16.672 -9.008 1 88.19 121 ASP A N 1
ATOM 853 C CA . ASP A 1 121 ? 0.765 15.219 -8.852 1 88.19 121 ASP A CA 1
ATOM 854 C C . ASP A 1 121 ? -0.341 14.688 -7.941 1 88.19 121 ASP A C 1
ATOM 856 O O . ASP A 1 121 ? -0.819 13.57 -8.117 1 88.19 121 ASP A O 1
ATOM 860 N N . ALA A 1 122 ? -0.746 15.578 -6.977 1 88.5 122 ALA A N 1
ATOM 861 C CA . ALA A 1 122 ? -1.689 15.125 -5.961 1 88.5 122 ALA A CA 1
ATOM 862 C C . ALA A 1 122 ? -3.088 15.672 -6.223 1 88.5 122 ALA A C 1
ATOM 864 O O . ALA A 1 122 ? -4.02 15.414 -5.457 1 88.5 122 ALA A O 1
ATOM 865 N N . ASN A 1 123 ? -3.184 16.453 -7.281 1 88 123 ASN A N 1
ATOM 866 C CA . ASN A 1 123 ? -4.5 17 -7.586 1 88 123 ASN A CA 1
ATOM 867 C C . ASN A 1 123 ? -5.496 15.898 -7.941 1 88 123 ASN A C 1
ATOM 869 O O . ASN A 1 123 ? -5.223 15.07 -8.812 1 88 123 ASN A O 1
ATOM 873 N N . GLY A 1 124 ? -6.562 15.867 -7.184 1 89.31 124 GLY A N 1
ATOM 874 C CA . GLY A 1 124 ? -7.594 14.883 -7.449 1 89.31 124 GLY A CA 1
ATOM 875 C C . GLY A 1 124 ? -7.23 13.492 -6.953 1 89.31 124 GLY A C 1
ATOM 876 O O . GLY A 1 124 ? -7.949 12.523 -7.219 1 89.31 124 GLY A O 1
ATOM 877 N N . PHE A 1 125 ? -6.121 13.336 -6.27 1 91.19 125 PHE A N 1
ATOM 878 C CA . PHE A 1 125 ? -5.699 12.039 -5.754 1 91.19 125 PHE A CA 1
ATOM 879 C C . PHE A 1 125 ? -6.586 11.609 -4.59 1 91.19 125 PHE A C 1
ATOM 881 O O . PHE A 1 125 ? -6.621 12.266 -3.551 1 91.19 125 PHE A O 1
ATOM 888 N N . GLY A 1 126 ? -7.301 10.57 -4.902 1 92.94 126 GLY A N 1
ATOM 889 C CA . GLY A 1 126 ? -8.016 9.906 -3.826 1 92.94 126 GLY A CA 1
ATOM 890 C C . GLY A 1 126 ? -7.238 8.758 -3.209 1 92.94 126 GLY A C 1
ATOM 891 O O . GLY A 1 126 ? -6.09 8.508 -3.582 1 92.94 126 GLY A O 1
ATOM 892 N N . LEU A 1 127 ? -7.875 8.164 -2.238 1 93.31 127 LEU A N 1
ATOM 893 C CA . LEU A 1 127 ? -7.23 7.059 -1.535 1 93.31 127 LEU A CA 1
ATOM 894 C C . LEU A 1 127 ? -6.926 5.91 -2.49 1 93.31 127 LEU A C 1
ATOM 896 O O . LEU A 1 127 ? -5.898 5.242 -2.357 1 93.31 127 LEU A O 1
ATOM 900 N N . ASP A 1 128 ? -7.766 5.664 -3.455 1 90.94 128 ASP A N 1
ATOM 901 C CA . ASP A 1 128 ? -7.543 4.633 -4.461 1 90.94 128 ASP A CA 1
ATOM 902 C C . ASP A 1 128 ? -6.324 4.961 -5.324 1 90.94 128 ASP A C 1
ATOM 904 O O . ASP A 1 128 ? -5.566 4.066 -5.699 1 90.94 128 ASP A O 1
ATOM 908 N N . ASP A 1 129 ? -6.18 6.25 -5.688 1 92.06 129 ASP A N 1
ATOM 909 C CA . ASP A 1 129 ? -5.016 6.688 -6.453 1 92.06 129 ASP A CA 1
ATOM 910 C C . ASP A 1 129 ? -3.73 6.508 -5.645 1 92.06 129 ASP A C 1
ATOM 912 O O . ASP A 1 129 ? -2.713 6.062 -6.18 1 92.06 129 ASP A O 1
ATOM 916 N N . ILE A 1 130 ? -3.768 6.816 -4.379 1 93 130 ILE A N 1
ATOM 917 C CA . ILE A 1 130 ? -2.625 6.66 -3.486 1 93 130 ILE A CA 1
ATOM 918 C C . ILE A 1 130 ? -2.254 5.184 -3.377 1 93 130 ILE A C 1
ATOM 920 O O . ILE A 1 130 ? -1.082 4.82 -3.512 1 93 130 ILE A O 1
ATOM 924 N N . ALA A 1 131 ? -3.266 4.367 -3.211 1 92.31 131 ALA A N 1
ATOM 925 C CA . ALA A 1 131 ? -3.037 2.928 -3.131 1 92.31 131 ALA A CA 1
ATOM 926 C C . ALA A 1 131 ? -2.348 2.412 -4.391 1 92.31 131 ALA A C 1
ATOM 928 O O . ALA A 1 131 ? -1.398 1.63 -4.312 1 92.31 131 ALA A O 1
ATOM 929 N N . ARG A 1 132 ? -2.766 2.902 -5.531 1 91.94 132 ARG A N 1
ATOM 930 C CA . ARG A 1 132 ? -2.176 2.486 -6.801 1 91.94 132 ARG A CA 1
ATOM 931 C C . ARG A 1 132 ? -0.715 2.918 -6.891 1 91.94 132 ARG A C 1
ATOM 933 O O . ARG A 1 132 ? 0.14 2.143 -7.324 1 91.94 132 ARG A O 1
ATOM 940 N N . LEU A 1 133 ? -0.509 4.117 -6.516 1 90.81 133 LEU A N 1
ATOM 941 C CA . LEU A 1 133 ? 0.857 4.633 -6.535 1 90.81 133 LEU A CA 1
ATOM 942 C C . LEU A 1 133 ? 1.749 3.836 -5.586 1 90.81 133 LEU A C 1
ATOM 944 O O . LEU A 1 133 ? 2.859 3.445 -5.953 1 90.81 133 LEU A O 1
ATOM 948 N N . VAL A 1 134 ? 1.311 3.553 -4.414 1 92.62 134 VAL A N 1
ATOM 949 C CA . VAL A 1 134 ? 2.047 2.82 -3.391 1 92.62 134 VAL A CA 1
ATOM 950 C C . VAL A 1 134 ? 2.342 1.404 -3.879 1 92.62 134 VAL A C 1
ATOM 952 O O . VAL A 1 134 ? 3.484 0.947 -3.82 1 92.62 134 VAL A O 1
ATOM 955 N N . ILE A 1 135 ? 1.352 0.71 -4.41 1 91.56 135 ILE A N 1
ATOM 956 C CA . ILE A 1 135 ? 1.513 -0.647 -4.922 1 91.56 135 ILE A CA 1
ATOM 957 C C . ILE A 1 135 ? 2.51 -0.648 -6.078 1 91.56 135 ILE A C 1
ATOM 959 O O . ILE A 1 135 ? 3.4 -1.5 -6.137 1 91.56 135 ILE A O 1
ATOM 963 N N . GLY A 1 136 ? 2.33 0.262 -6.977 1 90.75 136 GLY A N 1
ATOM 964 C CA . GLY A 1 136 ? 3.25 0.38 -8.102 1 90.75 136 GLY A CA 1
ATOM 965 C C . GLY A 1 136 ? 4.695 0.552 -7.668 1 90.75 136 GLY A C 1
ATOM 966 O O . GLY A 1 136 ? 5.59 -0.108 -8.203 1 90.75 136 GLY A O 1
ATOM 967 N N . ASN A 1 137 ? 4.891 1.432 -6.723 1 89.38 137 ASN A N 1
ATOM 968 C CA . ASN A 1 137 ? 6.234 1.655 -6.195 1 89.38 137 ASN A CA 1
ATOM 969 C C . ASN A 1 137 ? 6.781 0.408 -5.508 1 89.38 137 ASN A C 1
ATOM 971 O O . ASN A 1 137 ? 7.961 0.077 -5.66 1 89.38 137 ASN A O 1
ATOM 975 N N . PHE A 1 138 ? 5.922 -0.247 -4.758 1 88.56 138 PHE A N 1
ATOM 976 C CA . PHE A 1 138 ? 6.27 -1.464 -4.031 1 88.56 138 PHE A CA 1
ATOM 977 C C . PHE A 1 138 ? 6.711 -2.561 -4.996 1 88.56 138 PHE A C 1
ATOM 979 O O . PHE A 1 138 ? 7.668 -3.287 -4.719 1 88.56 138 PHE A O 1
ATOM 986 N N . LEU A 1 139 ? 6.102 -2.715 -6.117 1 87.75 139 LEU A N 1
ATOM 987 C CA . LEU A 1 139 ? 6.367 -3.811 -7.047 1 87.75 139 LEU A CA 1
ATOM 988 C C . LEU A 1 139 ? 7.492 -3.445 -8.008 1 87.75 139 LEU A C 1
ATOM 990 O O . LEU A 1 139 ? 7.988 -4.305 -8.742 1 87.75 139 LEU A O 1
ATOM 994 N N . LYS A 1 140 ? 7.926 -2.148 -8.242 1 78.56 140 LYS A N 1
ATOM 995 C CA . LYS A 1 140 ? 9.016 -1.701 -9.109 1 78.56 140 LYS A CA 1
ATOM 996 C C . LYS A 1 140 ? 10.367 -1.912 -8.438 1 78.56 140 LYS A C 1
ATOM 998 O O . LYS A 1 140 ? 11.398 -1.988 -9.117 1 78.56 140 LYS A O 1
ATOM 1003 N N . LYS A 1 141 ? 10.344 -2.119 -7.176 1 61.53 141 LYS A N 1
ATOM 1004 C CA . LYS A 1 141 ? 11.664 -2.256 -6.566 1 61.53 141 LYS A CA 1
ATOM 1005 C C . LYS A 1 141 ? 12.164 -3.695 -6.648 1 61.53 141 LYS A C 1
ATOM 1007 O O . LYS A 1 141 ? 11.367 -4.633 -6.68 1 61.53 141 LYS A O 1
ATOM 1012 N N . MET B 1 1 ? -33.219 2.877 -5.328 1 29.61 1 MET B N 1
ATOM 1013 C CA . MET B 1 1 ? -31.984 2.641 -6.078 1 29.61 1 MET B CA 1
ATOM 1014 C C . MET B 1 1 ? -31.078 1.663 -5.34 1 29.61 1 MET B C 1
ATOM 1016 O O . MET B 1 1 ? -30.656 1.926 -4.211 1 29.61 1 MET B O 1
ATOM 1020 N N . GLY B 1 2 ? -31.172 0.215 -5.43 1 30.39 2 GLY B N 1
ATOM 1021 C CA . GLY B 1 2 ? -30.812 -0.807 -4.461 1 30.39 2 GLY B CA 1
ATOM 1022 C C . GLY B 1 2 ? -29.328 -1.101 -4.426 1 30.39 2 GLY B C 1
ATOM 1023 O O . GLY B 1 2 ? -28.578 -0.681 -5.312 1 30.39 2 GLY B O 1
ATOM 1024 N N . LEU B 1 3 ? -28.938 -1.386 -3.182 1 39.69 3 LEU B N 1
ATOM 1025 C CA . LEU B 1 3 ? -27.562 -1.751 -2.857 1 39.69 3 LEU B CA 1
ATOM 1026 C C . LEU B 1 3 ? -26.984 -2.676 -3.922 1 39.69 3 LEU B C 1
ATOM 1028 O O . LEU B 1 3 ? -25.812 -2.543 -4.293 1 39.69 3 LEU B O 1
ATOM 1032 N N . PHE B 1 4 ? -27.797 -3.412 -4.551 1 47.88 4 PHE B N 1
ATOM 1033 C CA . PHE B 1 4 ? -27.344 -4.355 -5.574 1 47.88 4 PHE B CA 1
ATOM 1034 C C . PHE B 1 4 ? -26.891 -3.621 -6.824 1 47.88 4 PHE B C 1
ATOM 1036 O O . PHE B 1 4 ? -25.906 -4.016 -7.457 1 47.88 4 PHE B O 1
ATOM 1043 N N . ASP B 1 5 ? -27.594 -2.545 -7.273 1 47.44 5 ASP B N 1
ATOM 1044 C CA . ASP B 1 5 ? -27.203 -1.803 -8.469 1 47.44 5 ASP B CA 1
ATOM 1045 C C . ASP B 1 5 ? -25.859 -1.109 -8.273 1 47.44 5 ASP B C 1
ATOM 1047 O O . ASP B 1 5 ? -25.047 -1.054 -9.195 1 47.44 5 ASP B O 1
ATOM 1051 N N . SER B 1 6 ? -25.531 -0.626 -7.086 1 44.84 6 SER B N 1
ATOM 1052 C CA . SER B 1 6 ? -24.266 0.037 -6.805 1 44.84 6 SER B CA 1
ATOM 1053 C C . SER B 1 6 ? -23.109 -0.949 -6.859 1 44.84 6 SER B C 1
ATOM 1055 O O . SER B 1 6 ? -22.047 -0.644 -7.422 1 44.84 6 SER B O 1
ATOM 1057 N N . ILE B 1 7 ? -23.266 -2.195 -6.387 1 44.53 7 ILE B N 1
ATOM 1058 C CA . ILE B 1 7 ? -22.25 -3.229 -6.449 1 44.53 7 ILE B CA 1
ATOM 1059 C C . ILE B 1 7 ? -22.078 -3.701 -7.891 1 44.53 7 ILE B C 1
ATOM 1061 O O . ILE B 1 7 ? -20.953 -3.873 -8.367 1 44.53 7 ILE B O 1
ATOM 1065 N N . SER B 1 8 ? -23.062 -3.898 -8.719 1 53.78 8 SER B N 1
ATOM 1066 C CA . SER B 1 8 ? -23 -4.309 -10.117 1 53.78 8 SER B CA 1
ATOM 1067 C C . SER B 1 8 ? -22.375 -3.213 -10.984 1 53.78 8 SER B C 1
ATOM 1069 O O . SER B 1 8 ? -21.625 -3.502 -11.914 1 53.78 8 SER B O 1
ATOM 1071 N N . SER B 1 9 ? -22.594 -1.895 -10.719 1 49.22 9 SER B N 1
ATOM 1072 C CA . SER B 1 9 ? -21.953 -0.793 -11.43 1 49.22 9 SER B CA 1
ATOM 1073 C C . SER B 1 9 ? -20.469 -0.72 -11.125 1 49.22 9 SER B C 1
ATOM 1075 O O . SER B 1 9 ? -19.656 -0.466 -12.016 1 49.22 9 SER B O 1
ATOM 1077 N N . LEU B 1 10 ? -19.984 -0.989 -9.898 1 41.53 10 LEU B N 1
ATOM 1078 C CA . LEU B 1 10 ? -18.562 -1.087 -9.555 1 41.53 10 LEU B CA 1
ATOM 1079 C C . LEU B 1 10 ? -17.938 -2.32 -10.195 1 41.53 10 LEU B C 1
ATOM 1081 O O . LEU B 1 10 ? -16.812 -2.26 -10.695 1 41.53 10 LEU B O 1
ATOM 1085 N N . ALA B 1 11 ? -18.531 -3.531 -10.297 1 45.59 11 ALA B N 1
ATOM 1086 C CA . ALA B 1 11 ? -18.047 -4.719 -10.992 1 45.59 11 ALA B CA 1
ATOM 1087 C C . ALA B 1 11 ? -17.938 -4.469 -12.492 1 45.59 11 ALA B C 1
ATOM 1089 O O . ALA B 1 11 ? -16.953 -4.859 -13.125 1 45.59 11 ALA B O 1
ATOM 1090 N N . ASN B 1 12 ? -18.922 -3.934 -13.242 1 46.12 12 ASN B N 1
ATOM 1091 C CA . ASN B 1 12 ? -18.828 -3.506 -14.641 1 46.12 12 ASN B CA 1
ATOM 1092 C C . ASN B 1 12 ? -17.797 -2.389 -14.812 1 46.12 12 ASN B C 1
ATOM 1094 O O . ASN B 1 12 ? -17.047 -2.381 -15.781 1 46.12 12 ASN B O 1
ATOM 1098 N N . ALA B 1 13 ? -17.75 -1.293 -13.898 1 40.28 13 ALA B N 1
ATOM 1099 C CA . ALA B 1 13 ? -16.688 -0.294 -13.938 1 40.28 13 ALA B CA 1
ATOM 1100 C C . ALA B 1 13 ? -15.328 -0.93 -13.664 1 40.28 13 ALA B C 1
ATOM 1102 O O . ALA B 1 13 ? -14.32 -0.517 -14.234 1 40.28 13 ALA B O 1
ATOM 1103 N N . ALA B 1 14 ? -15.203 -1.986 -12.852 1 40.22 14 ALA B N 1
ATOM 1104 C CA . ALA B 1 14 ? -14 -2.803 -12.711 1 40.22 14 ALA B CA 1
ATOM 1105 C C . ALA B 1 14 ? -13.609 -3.445 -14.039 1 40.22 14 ALA B C 1
ATOM 1107 O O . ALA B 1 14 ? -12.43 -3.492 -14.391 1 40.22 14 ALA B O 1
ATOM 1108 N N . ASN B 1 15 ? -14.477 -4.145 -14.719 1 41.16 15 ASN B N 1
ATOM 1109 C CA . ASN B 1 15 ? -14.195 -4.523 -16.094 1 41.16 15 ASN B CA 1
ATOM 1110 C C . ASN B 1 15 ? -13.781 -3.318 -16.938 1 41.16 15 ASN B C 1
ATOM 1112 O O . ASN B 1 15 ? -12.93 -3.436 -17.812 1 41.16 15 ASN B O 1
ATOM 1116 N N . LEU B 1 16 ? -14.445 -2.195 -16.906 1 37.72 16 LEU B N 1
ATOM 1117 C CA . LEU B 1 16 ? -14.055 -0.958 -17.562 1 37.72 16 LEU B CA 1
ATOM 1118 C C . LEU B 1 16 ? -12.844 -0.332 -16.891 1 37.72 16 LEU B C 1
ATOM 1120 O O . LEU B 1 16 ? -12.062 0.38 -17.516 1 37.72 16 LEU B O 1
ATOM 1124 N N . LEU B 1 17 ? -12.836 -0.229 -15.547 1 37.75 17 LEU B N 1
ATOM 1125 C CA . LEU B 1 17 ? -11.562 0.155 -14.938 1 37.75 17 LEU B CA 1
ATOM 1126 C C . LEU B 1 17 ? -10.484 -0.881 -15.234 1 37.75 17 LEU B C 1
ATOM 1128 O O . LEU B 1 17 ? -10.422 -1.918 -14.57 1 37.75 17 LEU B O 1
ATOM 1132 N N . LYS B 1 18 ? -10.484 -1.481 -16.344 1 36.91 18 LYS B N 1
ATOM 1133 C CA . LYS B 1 18 ? -9.336 -2.072 -17.016 1 36.91 18 LYS B CA 1
ATOM 1134 C C . LYS B 1 18 ? -8.031 -1.646 -16.359 1 36.91 18 LYS B C 1
ATOM 1136 O O . LYS B 1 18 ? -7.973 -0.607 -15.688 1 36.91 18 LYS B O 1
ATOM 1141 N N . ASP B 1 19 ? -6.879 -2.396 -16.656 1 41.56 19 ASP B N 1
ATOM 1142 C CA . ASP B 1 19 ? -5.461 -2.25 -16.359 1 41.56 19 ASP B CA 1
ATOM 1143 C C . ASP B 1 19 ? -5.047 -0.781 -16.359 1 41.56 19 ASP B C 1
ATOM 1145 O O . ASP B 1 19 ? -4.805 -0.198 -17.406 1 41.56 19 ASP B O 1
ATOM 1149 N N . THR B 1 20 ? -5.844 0.02 -15.727 1 42.19 20 THR B N 1
ATOM 1150 C CA . THR B 1 20 ? -5.398 1.397 -15.906 1 42.19 20 THR B CA 1
ATOM 1151 C C . THR B 1 20 ? -3.877 1.465 -15.992 1 42.19 20 THR B C 1
ATOM 1153 O O . THR B 1 20 ? -3.326 2.387 -16.594 1 42.19 20 THR B O 1
ATOM 1156 N N . ASP B 1 21 ? -3.248 0.867 -15.039 1 50.31 21 ASP B N 1
ATOM 1157 C CA . ASP B 1 21 ? -1.825 1.059 -15.297 1 50.31 21 ASP B CA 1
ATOM 1158 C C . ASP B 1 21 ? -1.375 0.261 -16.516 1 50.31 21 ASP B C 1
ATOM 1160 O O . ASP B 1 21 ? -0.224 0.369 -16.953 1 50.31 21 ASP B O 1
ATOM 1164 N N . GLY B 1 22 ? -2.49 -0.376 -17.141 1 61.5 22 GLY B N 1
ATOM 1165 C CA . GLY B 1 22 ? -2.334 -1.089 -18.391 1 61.5 22 GLY B CA 1
ATOM 1166 C C . GLY B 1 22 ? -1.499 -2.348 -18.266 1 61.5 22 GLY B C 1
ATOM 1167 O O . GLY B 1 22 ? -1.503 -3.195 -19.156 1 61.5 22 GLY B O 1
ATOM 1168 N N . ASN B 1 23 ? -0.795 -2.576 -17.094 1 80 23 ASN B N 1
ATOM 1169 C CA . ASN B 1 23 ? 0.107 -3.721 -17.031 1 80 23 ASN B CA 1
ATOM 1170 C C . ASN B 1 23 ? -0.454 -4.836 -16.156 1 80 23 ASN B C 1
ATOM 1172 O O . ASN B 1 23 ? 0.218 -5.84 -15.914 1 80 23 ASN B O 1
ATOM 1176 N N . GLY B 1 24 ? -1.772 -4.77 -15.672 1 90.94 24 GLY B N 1
ATOM 1177 C CA . GLY B 1 24 ? -2.445 -5.824 -14.93 1 90.94 24 GLY B CA 1
ATOM 1178 C C . GLY B 1 24 ? -1.961 -5.945 -13.492 1 90.94 24 GLY B C 1
ATOM 1179 O O . GLY B 1 24 ? -2.289 -6.914 -12.805 1 90.94 24 GLY B O 1
ATOM 1180 N N . GLN B 1 25 ? -1.19 -5.039 -13.07 1 92.19 25 GLN B N 1
ATOM 1181 C CA . GLN B 1 25 ? -0.579 -5.09 -11.742 1 92.19 25 GLN B CA 1
ATOM 1182 C C . GLN B 1 25 ? -1.64 -5.07 -10.648 1 92.19 25 GLN B C 1
ATOM 1184 O O . GLN B 1 25 ? -1.574 -5.855 -9.70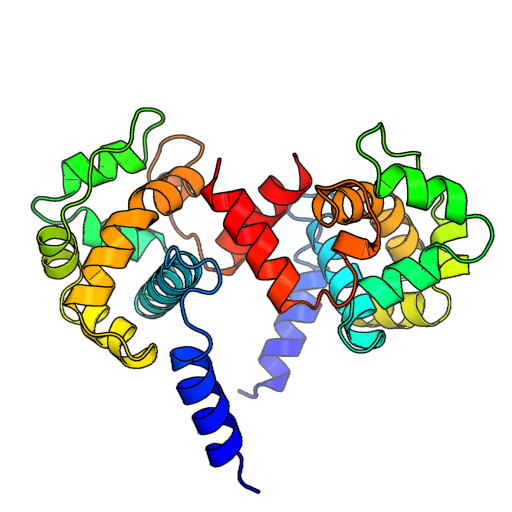3 1 92.19 25 GLN B O 1
ATOM 1189 N N . ILE B 1 26 ? -2.648 -4.223 -10.805 1 92.81 26 ILE B N 1
ATOM 1190 C CA . ILE B 1 26 ? -3.699 -4.098 -9.797 1 92.81 26 ILE B CA 1
ATOM 1191 C C . ILE B 1 26 ? -4.531 -5.375 -9.758 1 92.81 26 ILE B C 1
ATOM 1193 O O . ILE B 1 26 ? -4.852 -5.883 -8.68 1 92.81 26 ILE B O 1
ATOM 1197 N N . GLN B 1 27 ? -4.836 -5.918 -10.914 1 94.62 27 GLN B N 1
ATOM 1198 C CA . GLN B 1 27 ? -5.586 -7.164 -10.984 1 94.62 27 GLN B CA 1
ATOM 1199 C C . GLN B 1 27 ? -4.816 -8.305 -10.328 1 94.62 27 GLN B C 1
ATOM 1201 O O . GLN B 1 27 ? -5.406 -9.156 -9.656 1 94.62 27 GLN B O 1
ATOM 1206 N N . ALA B 1 28 ? -3.498 -8.336 -10.523 1 96.5 28 ALA B N 1
ATOM 1207 C CA . ALA B 1 28 ? -2.666 -9.375 -9.914 1 96.5 28 ALA B CA 1
ATOM 1208 C C . ALA B 1 28 ? -2.697 -9.273 -8.391 1 96.5 28 ALA B C 1
ATOM 1210 O O . ALA B 1 28 ? -2.828 -10.289 -7.695 1 96.5 28 ALA B O 1
ATOM 1211 N N . VAL B 1 29 ? -2.605 -8.07 -7.883 1 96.12 29 VAL B N 1
ATOM 1212 C CA . VAL B 1 29 ? -2.637 -7.836 -6.445 1 96.12 29 VAL B CA 1
ATOM 1213 C C . VAL B 1 29 ? -3.996 -8.25 -5.883 1 96.12 29 VAL B C 1
ATOM 1215 O O . VAL B 1 29 ? -4.074 -8.875 -4.824 1 96.12 29 VAL B O 1
ATOM 1218 N N . ASP B 1 30 ? -5.066 -7.914 -6.594 1 96.31 30 ASP B N 1
ATOM 1219 C CA . ASP B 1 30 ? -6.406 -8.312 -6.168 1 96.31 30 ASP B CA 1
ATOM 1220 C C . ASP B 1 30 ? -6.543 -9.836 -6.148 1 96.31 30 ASP B C 1
ATOM 1222 O O . ASP B 1 30 ? -7.16 -10.398 -5.242 1 96.31 30 ASP B O 1
ATOM 1226 N N . LEU B 1 31 ? -5.953 -10.5 -7.195 1 97.69 31 LEU B N 1
ATOM 1227 C CA . LEU B 1 31 ? -5.949 -11.961 -7.227 1 97.69 31 LEU B CA 1
ATOM 1228 C C . LEU B 1 31 ? -5.23 -12.531 -6.008 1 97.69 31 LEU B C 1
ATOM 1230 O O . LEU B 1 31 ? -5.738 -13.438 -5.352 1 97.69 31 LEU B O 1
ATOM 1234 N N . VAL B 1 32 ? -4.066 -12.008 -5.684 1 97.69 32 VAL B N 1
ATOM 1235 C CA . VAL B 1 32 ? -3.285 -12.469 -4.543 1 97.69 32 VAL B CA 1
ATOM 1236 C C . VAL B 1 32 ? -4.078 -12.258 -3.254 1 97.69 32 VAL B C 1
ATOM 1238 O O . VAL B 1 32 ? -4.117 -13.141 -2.391 1 97.69 32 VAL B O 1
ATOM 1241 N N . ARG B 1 33 ? -4.672 -11.07 -3.174 1 97.06 33 ARG B N 1
ATOM 1242 C CA . ARG B 1 33 ? -5.5 -10.781 -2.006 1 97.06 33 ARG B CA 1
ATOM 1243 C C . ARG B 1 33 ? -6.598 -11.828 -1.839 1 97.06 33 ARG B C 1
ATOM 1245 O O . ARG B 1 33 ? -6.789 -12.359 -0.746 1 97.06 33 ARG B O 1
ATOM 1252 N N . GLN B 1 34 ? -7.309 -12.141 -2.92 1 97.31 34 GLN B N 1
ATOM 1253 C CA . GLN B 1 34 ? -8.375 -13.133 -2.877 1 97.31 34 GLN B CA 1
ATOM 1254 C C . GLN B 1 34 ? -7.832 -14.5 -2.473 1 97.31 34 GLN B C 1
ATOM 1256 O O . GLN B 1 34 ? -8.438 -15.203 -1.659 1 97.31 34 GLN B O 1
ATOM 1261 N N . LEU B 1 35 ? -6.723 -14.867 -3.029 1 97.44 35 LEU B N 1
ATOM 1262 C CA . LEU B 1 35 ? -6.109 -16.172 -2.754 1 97.44 35 LEU B CA 1
ATOM 1263 C C . LEU B 1 35 ? -5.688 -16.266 -1.293 1 97.44 35 LEU B C 1
ATOM 1265 O O . LEU B 1 35 ? -5.879 -17.312 -0.656 1 97.44 35 LEU B O 1
ATOM 1269 N N . VAL B 1 36 ? -5.113 -15.211 -0.74 1 96.88 36 VAL B N 1
ATOM 1270 C CA . VAL B 1 36 ? -4.715 -15.172 0.664 1 96.88 36 VAL B CA 1
ATOM 1271 C C . VAL B 1 36 ? -5.949 -15.312 1.554 1 96.88 36 VAL B C 1
ATOM 1273 O O . VAL B 1 36 ? -5.941 -16.078 2.521 1 96.88 36 VAL B O 1
ATOM 1276 N N . GLN B 1 37 ? -6.957 -14.602 1.171 1 96.25 37 GLN B N 1
ATOM 1277 C CA . GLN B 1 37 ? -8.188 -14.656 1.954 1 96.25 37 GLN B CA 1
ATOM 1278 C C . GLN B 1 37 ? -8.773 -16.062 1.949 1 96.25 37 GLN B C 1
ATOM 1280 O O . GLN B 1 37 ? -9.258 -16.547 2.977 1 96.25 37 GLN B O 1
ATOM 1285 N N . GLN B 1 38 ? -8.672 -16.688 0.83 1 94.81 38 GLN B N 1
ATOM 1286 C CA . GLN B 1 38 ? -9.188 -18.047 0.693 1 94.81 38 GLN B CA 1
ATOM 1287 C C . GLN B 1 38 ? -8.383 -19.031 1.542 1 94.81 38 GLN B C 1
ATOM 1289 O O . GLN B 1 38 ? -8.883 -20.094 1.927 1 94.81 38 GLN B O 1
ATOM 1294 N N . ASN B 1 39 ? -7.152 -18.672 1.764 1 90.88 39 ASN B N 1
ATOM 1295 C CA . ASN B 1 39 ? -6.254 -19.547 2.506 1 90.88 39 ASN B CA 1
ATOM 1296 C C . ASN B 1 39 ? -6.113 -19.094 3.959 1 90.88 39 ASN B C 1
ATOM 1298 O O . ASN B 1 39 ? -5.008 -19.094 4.508 1 90.88 39 ASN B O 1
ATOM 1302 N N . GLY B 1 40 ? -7.176 -18.625 4.566 1 92.25 40 GLY B N 1
ATOM 1303 C CA . GLY B 1 40 ? -7.23 -18.297 5.984 1 92.25 40 GLY B CA 1
ATOM 1304 C C . GLY B 1 40 ? -6.59 -16.953 6.312 1 92.25 40 GLY B C 1
ATOM 1305 O O . GLY B 1 40 ? -6.277 -16.688 7.473 1 92.25 40 GLY B O 1
ATOM 1306 N N . GLY B 1 41 ? -6.258 -16.203 5.32 1 94.31 41 GLY B N 1
ATOM 1307 C CA . GLY B 1 41 ? -5.703 -14.875 5.551 1 94.31 41 GLY B CA 1
ATOM 1308 C C . GLY B 1 41 ? -4.199 -14.883 5.762 1 94.31 41 GLY B C 1
ATOM 1309 O O . GLY B 1 41 ? -3.633 -13.914 6.273 1 94.31 41 GLY B O 1
ATOM 1310 N N . ASN B 1 42 ? -3.621 -16.016 5.418 1 93.5 42 ASN B N 1
ATOM 1311 C CA . ASN B 1 42 ? -2.188 -16.203 5.617 1 93.5 42 ASN B CA 1
ATOM 1312 C C . ASN B 1 42 ? -1.457 -16.391 4.289 1 93.5 42 ASN B C 1
ATOM 1314 O O . ASN B 1 42 ? -1.738 -17.328 3.539 1 93.5 42 ASN B O 1
ATOM 1318 N N . PHE B 1 43 ? -0.515 -15.477 4.031 1 96.06 43 PHE B N 1
ATOM 1319 C CA . PHE B 1 43 ? 0.242 -15.547 2.787 1 96.06 43 PHE B CA 1
ATOM 1320 C C . PHE B 1 43 ? 1.099 -16.812 2.746 1 96.06 43 PHE B C 1
ATOM 1322 O O . PHE B 1 43 ? 1.333 -17.375 1.674 1 96.06 43 PHE B O 1
ATOM 1329 N N . GLY B 1 44 ? 1.579 -17.219 3.934 1 94.38 44 GLY B N 1
ATOM 1330 C CA . GLY B 1 44 ? 2.377 -18.438 4.016 1 94.38 44 GLY B CA 1
ATOM 1331 C C . GLY B 1 44 ? 1.68 -19.641 3.426 1 94.38 44 GLY B C 1
ATOM 1332 O O . GLY B 1 44 ? 2.326 -20.516 2.836 1 94.38 44 GLY B O 1
ATOM 1333 N N . ALA B 1 45 ? 0.378 -19.734 3.623 1 93.94 45 ALA B N 1
ATOM 1334 C CA . ALA B 1 45 ? -0.391 -20.844 3.07 1 93.94 45 ALA B CA 1
ATOM 1335 C C . ALA B 1 45 ? -0.372 -20.828 1.545 1 93.94 45 ALA B C 1
ATOM 1337 O O . ALA B 1 45 ? -0.268 -21.875 0.901 1 93.94 45 ALA B O 1
ATOM 1338 N N . LEU B 1 46 ? -0.483 -19.609 0.943 1 95.56 46 LEU B N 1
ATOM 1339 C CA . LEU B 1 46 ? -0.376 -19.469 -0.505 1 95.56 46 LEU B CA 1
ATOM 1340 C C . LEU B 1 46 ? 1 -19.906 -0.994 1 95.56 46 LEU B C 1
ATOM 1342 O O . LEU B 1 46 ? 1.109 -20.641 -1.983 1 95.56 46 LEU B O 1
ATOM 1346 N N . LEU B 1 47 ? 1.985 -19.438 -0.287 1 95.38 47 LEU B N 1
ATOM 1347 C CA . LEU B 1 47 ? 3.355 -19.812 -0.62 1 95.38 47 LEU B CA 1
ATOM 1348 C C . LEU B 1 47 ? 3.533 -21.328 -0.56 1 95.38 47 LEU B C 1
ATOM 1350 O O . LEU B 1 47 ? 4.172 -21.922 -1.435 1 95.38 47 LEU B O 1
ATOM 1354 N N . GLY B 1 48 ? 3.006 -21.891 0.487 1 93.75 48 GLY B N 1
ATOM 1355 C CA . GLY B 1 48 ? 3.043 -23.344 0.605 1 93.75 48 GLY B CA 1
ATOM 1356 C C . GLY B 1 48 ? 2.389 -24.062 -0.565 1 93.75 48 GLY B C 1
ATOM 1357 O O . GLY B 1 48 ? 2.922 -25.047 -1.072 1 93.75 48 GLY B O 1
ATOM 1358 N N . GLN B 1 49 ? 1.274 -23.594 -1.054 1 94.56 49 GLN B N 1
ATOM 1359 C CA . GLN B 1 49 ? 0.589 -24.172 -2.201 1 94.56 49 GLN B CA 1
ATOM 1360 C C . GLN B 1 49 ? 1.453 -24.094 -3.457 1 94.56 49 GLN B C 1
ATOM 1362 O O . GLN B 1 49 ? 1.515 -25.047 -4.238 1 94.56 49 GLN B O 1
ATOM 1367 N N . LEU B 1 50 ? 2.086 -23.031 -3.602 1 96.31 50 LEU B N 1
ATOM 1368 C CA . LEU B 1 50 ? 2.902 -22.812 -4.789 1 96.31 50 LEU B CA 1
ATOM 1369 C C . LEU B 1 50 ? 4.141 -23.703 -4.77 1 96.31 50 LEU B C 1
ATOM 1371 O O . LEU B 1 50 ? 4.641 -24.109 -5.824 1 96.31 50 LEU B O 1
ATOM 1375 N N . GLN B 1 51 ? 4.586 -23.938 -3.633 1 92.81 51 GLN B N 1
ATOM 1376 C CA . GLN B 1 51 ? 5.809 -24.719 -3.498 1 92.81 51 GLN B CA 1
ATOM 1377 C C . GLN B 1 51 ? 5.523 -26.219 -3.666 1 92.81 51 GLN B C 1
ATOM 1379 O O . GLN B 1 51 ? 6.449 -27.031 -3.705 1 92.81 51 GLN B O 1
ATOM 1384 N N . GLN B 1 52 ? 4.266 -26.406 -3.854 1 86.5 52 GLN B N 1
ATOM 1385 C CA . GLN B 1 52 ? 3.924 -27.812 -4.062 1 86.5 52 GLN B CA 1
ATOM 1386 C C . GLN B 1 52 ? 4.109 -28.203 -5.523 1 86.5 52 GLN B C 1
ATOM 1388 O O . GLN B 1 52 ? 3.943 -27.375 -6.426 1 86.5 52 GLN B O 1
ATOM 1393 N N . GLY B 1 53 ? 4.742 -29.312 -5.789 1 82.69 53 GLY B N 1
ATOM 1394 C CA . GLY B 1 53 ? 4.875 -29.844 -7.137 1 82.69 53 GLY B CA 1
ATOM 1395 C C . GLY B 1 53 ? 6.062 -29.281 -7.891 1 82.69 53 GLY B C 1
ATOM 1396 O O . GLY B 1 53 ? 7.145 -29.109 -7.32 1 82.69 53 GLY B O 1
ATOM 1397 N N . ASP B 1 54 ? 5.867 -28.844 -9.156 1 87.69 54 ASP B N 1
ATOM 1398 C CA . ASP B 1 54 ? 6.965 -28.547 -10.07 1 87.69 54 ASP B CA 1
ATOM 1399 C C . ASP B 1 54 ? 7.414 -27.094 -9.93 1 87.69 54 ASP B C 1
ATOM 1401 O O . ASP B 1 54 ? 8.398 -26.672 -10.547 1 87.69 54 ASP B O 1
ATOM 1405 N N . LEU B 1 55 ? 6.824 -26.312 -8.938 1 94.31 55 LEU B N 1
ATOM 1406 C CA . LEU B 1 55 ? 7.152 -24.891 -8.844 1 94.31 55 LEU B CA 1
ATOM 1407 C C . LEU B 1 55 ? 8.094 -24.641 -7.672 1 94.31 55 LEU B C 1
ATOM 1409 O O . LEU B 1 55 ? 8.523 -23.5 -7.449 1 94.31 55 LEU B O 1
ATOM 1413 N N . ALA B 1 56 ? 8.43 -25.625 -6.965 1 94.62 56 ALA B N 1
ATOM 1414 C CA . ALA B 1 56 ? 9.172 -25.438 -5.719 1 94.62 56 ALA B CA 1
ATOM 1415 C C . ALA B 1 56 ? 10.469 -24.672 -5.965 1 94.62 56 ALA B C 1
ATOM 1417 O O . ALA B 1 56 ? 10.75 -23.688 -5.293 1 94.62 56 ALA B O 1
ATOM 1418 N N . SER B 1 57 ? 11.273 -25.141 -6.93 1 95.31 57 SER B N 1
ATOM 1419 C CA . SER B 1 57 ? 12.547 -24.484 -7.227 1 95.31 57 SER B CA 1
ATOM 1420 C C . SER B 1 57 ? 12.328 -23.062 -7.73 1 95.31 57 SER B C 1
ATOM 1422 O O . SER B 1 57 ? 13.078 -22.156 -7.367 1 95.31 57 SER B O 1
ATOM 1424 N N . THR B 1 58 ? 11.336 -22.891 -8.531 1 97.06 58 THR B N 1
ATOM 1425 C CA . THR B 1 58 ? 11 -21.562 -9.062 1 97.06 58 THR B CA 1
ATOM 1426 C C . THR B 1 58 ? 10.617 -20.609 -7.934 1 97.06 58 THR B C 1
ATOM 1428 O O . THR B 1 58 ? 11.133 -19.5 -7.855 1 97.06 58 THR B O 1
ATOM 1431 N N . VAL B 1 59 ? 9.812 -21.047 -7.027 1 97.44 59 VAL B N 1
ATOM 1432 C CA . VAL B 1 59 ? 9.344 -20.219 -5.914 1 97.44 59 VAL B CA 1
ATOM 1433 C C . VAL B 1 59 ? 10.516 -19.891 -4.996 1 97.44 59 VAL B C 1
ATOM 1435 O O . VAL B 1 59 ? 10.609 -18.766 -4.48 1 97.44 59 VAL B O 1
ATOM 1438 N N . GLN B 1 60 ? 11.422 -20.828 -4.863 1 96 60 GLN B N 1
ATOM 1439 C CA . GLN B 1 60 ? 12.602 -20.578 -4.035 1 96 60 GLN B CA 1
ATOM 1440 C C . GLN B 1 60 ? 13.422 -19.422 -4.598 1 96 60 GLN B C 1
ATOM 1442 O O . GLN B 1 60 ? 14.016 -18.641 -3.84 1 96 60 GLN B O 1
ATOM 1447 N N . SER B 1 61 ? 13.438 -19.297 -5.93 1 97.38 61 SER B N 1
ATOM 1448 C CA . SER B 1 61 ? 14.164 -18.188 -6.531 1 97.38 61 SER B CA 1
ATOM 1449 C C . SER B 1 61 ? 13.469 -16.859 -6.238 1 97.38 61 SER B C 1
ATOM 1451 O O . SER B 1 61 ? 14.102 -15.805 -6.266 1 97.38 61 SER B O 1
ATOM 1453 N N . TRP B 1 62 ? 12.164 -16.906 -6.051 1 97.88 62 TRP B N 1
ATOM 1454 C CA . TRP B 1 62 ? 11.422 -15.688 -5.742 1 97.88 62 TRP B CA 1
ATOM 1455 C C . TRP B 1 62 ? 11.641 -15.266 -4.293 1 97.88 62 TRP B C 1
ATOM 1457 O O . TRP B 1 62 ? 11.477 -14.094 -3.945 1 97.88 62 TRP B O 1
ATOM 1467 N N . ILE B 1 63 ? 11.859 -16.188 -3.385 1 96.5 63 ILE B N 1
ATOM 1468 C CA . ILE B 1 63 ? 12.102 -15.961 -1.964 1 96.5 63 ILE B CA 1
ATOM 1469 C C . ILE B 1 63 ? 13.539 -15.484 -1.755 1 96.5 63 ILE B C 1
ATOM 1471 O O . ILE B 1 63 ? 13.797 -14.609 -0.921 1 96.5 63 ILE B O 1
ATOM 1475 N N . GLY B 1 64 ? 14.469 -15.875 -2.562 1 89.12 64 GLY B N 1
ATOM 1476 C CA . GLY B 1 64 ? 15.883 -15.562 -2.424 1 89.12 64 GLY B CA 1
ATOM 1477 C C . GLY B 1 64 ? 16.219 -14.148 -2.85 1 89.12 64 GLY B C 1
ATOM 1478 O O . GLY B 1 64 ? 15.336 -13.367 -3.189 1 89.12 64 GLY B O 1
ATOM 1479 N N . ASN B 1 65 ? 17.422 -13.742 -2.766 1 88.06 65 ASN B N 1
ATOM 1480 C CA . ASN B 1 65 ? 17.906 -12.406 -3.072 1 88.06 65 ASN B CA 1
ATOM 1481 C C . ASN B 1 65 ? 18.547 -12.344 -4.457 1 88.06 65 ASN B C 1
ATOM 1483 O O . ASN B 1 65 ? 19.156 -11.336 -4.82 1 88.06 65 ASN B O 1
ATOM 1487 N N . GLY B 1 66 ? 18.328 -13.477 -5.137 1 90.5 66 GLY B N 1
ATOM 1488 C CA . GLY B 1 66 ? 18.844 -13.492 -6.5 1 90.5 66 GLY B CA 1
ATOM 1489 C C . GLY B 1 66 ? 17.797 -13.109 -7.531 1 90.5 66 GLY B C 1
ATOM 1490 O O . GLY B 1 66 ? 16.828 -12.406 -7.215 1 90.5 66 GLY B O 1
ATOM 1491 N N . THR B 1 67 ? 18.016 -13.461 -8.758 1 95.38 67 THR B N 1
ATOM 1492 C CA . THR B 1 67 ? 17.062 -13.18 -9.828 1 95.38 67 THR B CA 1
ATOM 1493 C C . THR B 1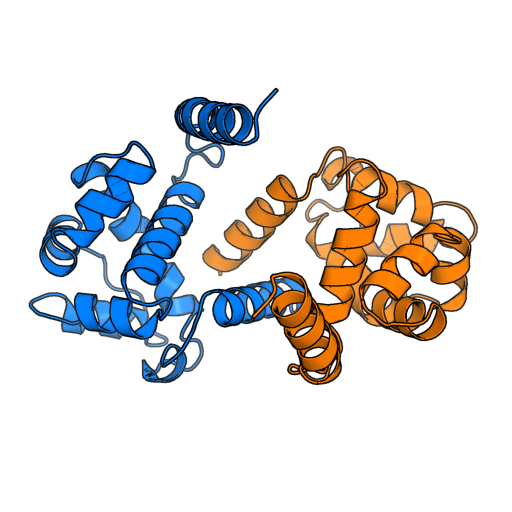 67 ? 15.844 -14.078 -9.719 1 95.38 67 THR B C 1
ATOM 1495 O O . THR B 1 67 ? 15.961 -15.266 -9.414 1 95.38 67 THR B O 1
ATOM 1498 N N . ASN B 1 68 ? 14.734 -13.555 -10 1 97.12 68 ASN B N 1
ATOM 1499 C CA . ASN B 1 68 ? 13.5 -14.32 -10.023 1 97.12 68 ASN B CA 1
ATOM 1500 C C . ASN B 1 68 ? 13.383 -15.164 -11.289 1 97.12 68 ASN B C 1
ATOM 1502 O O . ASN B 1 68 ? 13.352 -14.633 -12.398 1 97.12 68 ASN B O 1
ATOM 1506 N N . ALA B 1 69 ? 13.258 -16.453 -11.102 1 97.06 69 ALA B N 1
ATOM 1507 C CA . ALA B 1 69 ? 13.023 -17.344 -12.242 1 97.06 69 ALA B CA 1
ATOM 1508 C C . ALA B 1 69 ? 11.672 -17.062 -12.883 1 97.06 69 ALA B C 1
ATOM 1510 O O . ALA B 1 69 ? 10.703 -16.734 -12.195 1 97.06 69 ALA B O 1
ATOM 1511 N N . PRO B 1 70 ? 11.633 -17.219 -14.227 1 97.06 70 PRO B N 1
ATOM 1512 C CA . PRO B 1 70 ? 10.336 -17.016 -14.875 1 97.06 70 PRO B CA 1
ATOM 1513 C C . PRO B 1 70 ? 9.266 -17.984 -14.391 1 97.06 70 PRO B C 1
ATOM 1515 O O . PRO B 1 70 ? 9.57 -19.156 -14.133 1 97.06 70 PRO B O 1
ATOM 1518 N N . ALA B 1 71 ? 8.102 -17.438 -14.281 1 95.88 71 ALA B N 1
ATOM 1519 C CA . ALA B 1 71 ? 6.957 -18.234 -13.867 1 95.88 71 ALA B CA 1
ATOM 1520 C C . ALA B 1 71 ? 6.223 -18.812 -15.07 1 95.88 71 ALA B C 1
ATOM 1522 O O . ALA B 1 71 ? 6.059 -18.125 -16.094 1 95.88 71 ALA B O 1
ATOM 1523 N N . ASP B 1 72 ? 5.82 -20.016 -14.945 1 95.94 72 ASP B N 1
ATOM 1524 C CA . ASP B 1 72 ? 4.961 -20.641 -15.953 1 95.94 72 ASP B CA 1
ATOM 1525 C C . ASP B 1 72 ? 3.49 -20.547 -15.539 1 95.94 72 ASP B C 1
ATOM 1527 O O . ASP B 1 72 ? 3.098 -21.094 -14.508 1 95.94 72 ASP B O 1
ATOM 1531 N N . ALA B 1 73 ? 2.697 -19.953 -16.391 1 97 73 ALA B N 1
ATOM 1532 C CA . ALA B 1 73 ? 1.295 -19.719 -16.062 1 97 73 ALA B CA 1
ATOM 1533 C C . ALA B 1 73 ? 0.559 -21.031 -15.82 1 97 73 ALA B C 1
ATOM 1535 O O . ALA B 1 73 ? -0.264 -21.141 -14.906 1 97 73 ALA B O 1
ATOM 1536 N N . ALA B 1 74 ? 0.855 -21.984 -16.656 1 96.38 74 ALA B N 1
ATOM 1537 C CA . ALA B 1 74 ? 0.191 -23.281 -16.531 1 96.38 74 ALA B CA 1
ATOM 1538 C C . ALA B 1 74 ? 0.55 -23.953 -15.203 1 96.38 74 ALA B C 1
ATOM 1540 O O . ALA B 1 74 ? -0.301 -24.578 -14.57 1 96.38 74 ALA B O 1
ATOM 1541 N N . GLN B 1 75 ? 1.812 -23.844 -14.82 1 96.25 75 GLN B N 1
ATOM 1542 C CA . GLN B 1 75 ? 2.25 -24.422 -13.555 1 96.25 75 GLN B CA 1
ATOM 1543 C C . GLN B 1 75 ? 1.583 -23.734 -12.375 1 96.25 75 GLN B C 1
ATOM 1545 O O . GLN B 1 75 ? 1.222 -24.375 -11.383 1 96.25 75 GLN B O 1
ATOM 1550 N N . ILE B 1 76 ? 1.391 -22.391 -12.469 1 97.75 76 ILE B N 1
ATOM 1551 C CA . ILE B 1 76 ? 0.71 -21.625 -11.422 1 97.75 76 ILE B CA 1
ATOM 1552 C C . ILE B 1 76 ? -0.747 -22.078 -11.328 1 97.75 76 ILE B C 1
ATOM 1554 O O . ILE B 1 76 ? -1.265 -22.297 -10.227 1 97.75 76 ILE B O 1
ATOM 1558 N N . GLN B 1 77 ? -1.378 -22.219 -12.461 1 96.94 77 GLN B N 1
ATOM 1559 C CA . GLN B 1 77 ? -2.766 -22.672 -12.484 1 96.94 77 GLN B CA 1
ATOM 1560 C C . GLN B 1 77 ? -2.908 -24.047 -11.844 1 96.94 77 GLN B C 1
ATOM 1562 O O . GLN B 1 77 ? -3.838 -24.297 -11.07 1 96.94 77 GLN B O 1
ATOM 1567 N N . ASN B 1 78 ? -1.986 -24.922 -12.172 1 96.25 78 ASN B N 1
ATOM 1568 C CA . ASN B 1 78 ? -2.031 -26.281 -11.625 1 96.25 78 ASN B CA 1
ATOM 1569 C C . ASN B 1 78 ? -1.829 -26.281 -10.117 1 96.25 78 ASN B C 1
ATOM 1571 O O . ASN B 1 78 ? -2.516 -27 -9.391 1 96.25 78 ASN B O 1
ATOM 1575 N N . ALA B 1 79 ? -0.888 -25.516 -9.672 1 96.5 79 ALA B N 1
ATOM 1576 C CA . ALA B 1 79 ? -0.544 -25.469 -8.25 1 96.5 79 ALA B CA 1
ATOM 1577 C C . ALA B 1 79 ? -1.697 -24.922 -7.422 1 96.5 79 ALA B C 1
ATOM 1579 O O . ALA B 1 79 ? -1.942 -25.375 -6.301 1 96.5 79 ALA B O 1
ATOM 1580 N N . LEU B 1 80 ? -2.426 -23.906 -7.926 1 96.81 80 LEU B N 1
ATOM 1581 C CA . LEU B 1 80 ? -3.453 -23.219 -7.145 1 96.81 80 LEU B CA 1
ATOM 1582 C C . LEU B 1 80 ? -4.828 -23.828 -7.414 1 96.81 80 LEU B C 1
ATOM 1584 O O . LEU B 1 80 ? -5.734 -23.703 -6.586 1 96.81 80 LEU B O 1
ATOM 1588 N N . GLY B 1 81 ? -4.969 -24.391 -8.562 1 94.25 81 GLY B N 1
ATOM 1589 C CA . GLY B 1 81 ? -6.145 -25.188 -8.883 1 94.25 81 GLY B CA 1
ATOM 1590 C C . GLY B 1 81 ? -7.445 -24.422 -8.711 1 94.25 81 GLY B C 1
ATOM 1591 O O . GLY B 1 81 ? -7.582 -23.297 -9.195 1 94.25 81 GLY B O 1
ATOM 1592 N N . GLY B 1 82 ? -8.43 -25.094 -7.984 1 96.69 82 GLY B N 1
ATOM 1593 C CA . GLY B 1 82 ? -9.766 -24.547 -7.801 1 96.69 82 GLY B CA 1
ATOM 1594 C C . GLY B 1 82 ? -9.758 -23.203 -7.109 1 96.69 82 GLY B C 1
ATOM 1595 O O . GLY B 1 82 ? -10.641 -22.375 -7.355 1 96.69 82 GLY B O 1
ATOM 1596 N N . GLY B 1 83 ? -8.82 -22.969 -6.301 1 97.06 83 GLY B N 1
ATOM 1597 C CA . GLY B 1 83 ? -8.711 -21.688 -5.621 1 97.06 83 GLY B CA 1
ATOM 1598 C C . GLY B 1 83 ? -8.477 -20.531 -6.57 1 97.06 83 GLY B C 1
ATOM 1599 O O . GLY B 1 83 ? -9.031 -19.453 -6.379 1 97.06 83 GLY B O 1
ATOM 1600 N N . LEU B 1 84 ? -7.621 -20.75 -7.578 1 98.12 84 LEU B N 1
ATOM 1601 C CA . LEU B 1 84 ? -7.379 -19.703 -8.57 1 98.12 84 LEU B CA 1
ATOM 1602 C C . LEU B 1 84 ? -8.641 -19.422 -9.383 1 98.12 84 LEU B C 1
ATOM 1604 O O . LEU B 1 84 ? -8.953 -18.266 -9.664 1 98.12 84 LEU B O 1
ATOM 1608 N N . GLN B 1 85 ? -9.383 -20.469 -9.742 1 98.12 85 GLN B N 1
ATOM 1609 C CA . GLN B 1 85 ? -10.625 -20.297 -10.492 1 98.12 85 GLN B CA 1
ATOM 1610 C C . GLN B 1 85 ? -11.625 -19.453 -9.719 1 98.12 85 GLN B C 1
ATOM 1612 O O . GLN B 1 85 ? -12.266 -18.562 -10.289 1 98.12 85 GLN B O 1
ATOM 1617 N N . GLU B 1 86 ? -11.719 -19.75 -8.5 1 98.25 86 GLU B N 1
ATOM 1618 C CA . GLU B 1 86 ? -12.648 -19 -7.656 1 98.25 86 GLU B CA 1
ATOM 1619 C C . GLU B 1 86 ? -12.234 -17.547 -7.527 1 98.25 86 GLU B C 1
ATOM 1621 O O . GLU B 1 86 ? -13.062 -16.641 -7.656 1 98.25 86 GLU B O 1
ATOM 1626 N N . ALA B 1 87 ? -10.992 -17.328 -7.277 1 98.06 87 ALA B N 1
ATOM 1627 C CA . ALA B 1 87 ? -10.477 -15.977 -7.152 1 98.06 87 ALA B CA 1
ATOM 1628 C C . ALA B 1 87 ? -10.664 -15.195 -8.453 1 98.06 87 ALA B C 1
ATOM 1630 O O . ALA B 1 87 ? -11.055 -14.023 -8.43 1 98.06 87 ALA B O 1
ATOM 1631 N N . ALA B 1 88 ? -10.328 -15.812 -9.562 1 98.12 88 ALA B N 1
ATOM 1632 C CA . ALA B 1 88 ? -10.453 -15.195 -10.883 1 98.12 88 ALA B CA 1
ATOM 1633 C C . ALA B 1 88 ? -11.906 -14.805 -11.164 1 98.12 88 ALA B C 1
ATOM 1635 O O . ALA B 1 88 ? -12.18 -13.703 -11.633 1 98.12 88 ALA B O 1
ATOM 1636 N N . ALA B 1 89 ? -12.82 -15.656 -10.812 1 97.69 89 ALA B N 1
ATOM 1637 C CA . ALA B 1 89 ? -14.242 -15.422 -11.07 1 97.69 89 ALA B CA 1
ATOM 1638 C C . ALA B 1 89 ? -14.734 -14.195 -10.312 1 97.69 89 ALA B C 1
ATOM 1640 O O . ALA B 1 89 ? -15.531 -13.414 -10.844 1 97.69 89 ALA B O 1
ATOM 1641 N N . LYS B 1 90 ? -14.25 -14.008 -9.148 1 96.88 90 LYS B N 1
ATOM 1642 C CA . LYS B 1 90 ? -14.656 -12.867 -8.336 1 96.88 90 LYS B CA 1
ATOM 1643 C C . LYS B 1 90 ? -14.234 -11.555 -8.992 1 96.88 90 LYS B C 1
ATOM 1645 O O . LYS B 1 90 ? -14.805 -10.5 -8.703 1 96.88 90 LYS B O 1
ATOM 1650 N N . LEU B 1 91 ? -13.195 -11.648 -9.789 1 96 91 LEU B N 1
ATOM 1651 C CA . LEU B 1 91 ? -12.664 -10.453 -10.43 1 96 91 LEU B CA 1
ATOM 1652 C C . LEU B 1 91 ? -13.086 -10.383 -11.891 1 96 91 LEU B C 1
ATOM 1654 O O . LEU B 1 91 ? -12.602 -9.531 -12.641 1 96 91 LEU B O 1
ATOM 1658 N N . GLY B 1 92 ? -13.898 -11.289 -12.281 1 96.62 92 GLY B N 1
ATOM 1659 C CA . GLY B 1 92 ? -14.359 -11.328 -13.656 1 96.62 92 GLY B CA 1
ATOM 1660 C C . GLY B 1 92 ? -13.305 -11.812 -14.633 1 96.62 92 GLY B C 1
ATOM 1661 O O . GLY B 1 92 ? -13.359 -11.508 -15.82 1 96.62 92 GLY B O 1
ATOM 1662 N N . LEU B 1 93 ? -12.344 -12.5 -14.164 1 97 93 LEU B N 1
ATOM 1663 C CA . LEU B 1 93 ? -11.289 -13.086 -14.992 1 97 93 LEU B CA 1
ATOM 1664 C C . LEU B 1 93 ? -11.523 -14.578 -15.195 1 97 93 LEU B C 1
ATOM 1666 O O . LEU B 1 93 ? -12.258 -15.203 -14.422 1 97 93 LEU B O 1
ATOM 1670 N N . ASP B 1 94 ? -10.945 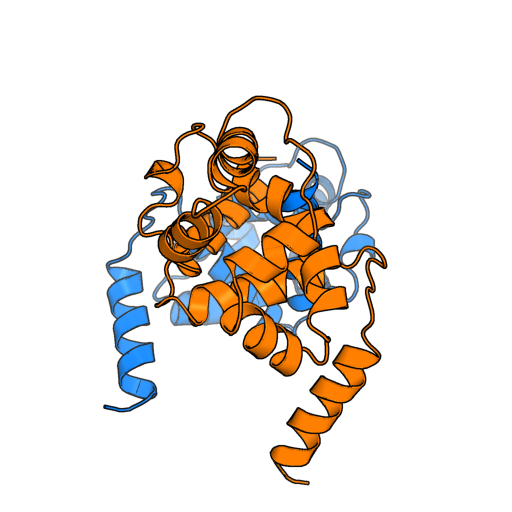-15.07 -16.234 1 96.25 94 ASP B N 1
ATOM 1671 C CA . ASP B 1 94 ? -10.883 -16.531 -16.297 1 96.25 94 ASP B CA 1
ATOM 1672 C C . ASP B 1 94 ? -9.547 -17.047 -15.773 1 96.25 94 ASP B C 1
ATOM 1674 O O . ASP B 1 94 ? -8.648 -16.266 -15.461 1 96.25 94 ASP B O 1
ATOM 1678 N N . ALA B 1 95 ? -9.422 -18.375 -15.641 1 95.75 95 ALA B N 1
ATOM 1679 C CA . ALA B 1 95 ? -8.258 -18.984 -15.016 1 95.75 95 ALA B CA 1
ATOM 1680 C C . ALA B 1 95 ? -6.996 -18.719 -15.836 1 95.75 95 ALA B C 1
ATOM 1682 O O . ALA B 1 95 ? -5.906 -18.578 -15.273 1 95.75 95 ALA B O 1
ATOM 1683 N N . ASN B 1 96 ? -7.105 -18.688 -17.172 1 97.19 96 ASN B N 1
ATOM 1684 C CA . ASN B 1 96 ? -5.953 -18.406 -18.016 1 97.19 96 ASN B CA 1
ATOM 1685 C C . ASN B 1 96 ? -5.438 -16.984 -17.828 1 97.19 96 ASN B C 1
ATOM 1687 O O . ASN B 1 96 ? -4.23 -16.766 -17.703 1 97.19 96 ASN B O 1
ATOM 1691 N N . GLN B 1 97 ? -6.395 -16.094 -17.844 1 96.81 97 GLN B N 1
ATOM 1692 C CA . GLN B 1 97 ? -6.035 -14.695 -17.578 1 96.81 97 GLN B CA 1
ATOM 1693 C C . GLN B 1 97 ? -5.375 -14.539 -16.219 1 96.81 97 GLN B C 1
ATOM 1695 O O . GLN B 1 97 ? -4.352 -13.859 -16.094 1 96.81 97 GLN B O 1
ATOM 1700 N N . ALA B 1 98 ? -5.934 -15.203 -15.227 1 98.25 98 ALA B N 1
ATOM 1701 C CA . ALA B 1 98 ? -5.41 -15.125 -13.867 1 98.25 98 ALA B CA 1
ATOM 1702 C C . ALA B 1 98 ? -4.012 -15.734 -13.773 1 98.25 98 ALA B C 1
ATOM 1704 O O . ALA B 1 98 ? -3.121 -15.172 -13.141 1 98.25 98 ALA B O 1
ATOM 1705 N N . GLY B 1 99 ? -3.836 -16.859 -14.375 1 97.81 99 GLY B N 1
ATOM 1706 C CA . GLY B 1 99 ? -2.525 -17.5 -14.391 1 97.81 99 GLY B CA 1
ATOM 1707 C C . GLY B 1 99 ? -1.454 -16.625 -15.016 1 97.81 99 GLY B C 1
ATOM 1708 O O . GLY B 1 99 ? -0.337 -16.531 -14.5 1 97.81 99 GLY B O 1
ATOM 1709 N N . ASN B 1 100 ? -1.799 -15.969 -16.156 1 97.75 100 ASN B N 1
ATOM 1710 C CA . ASN B 1 100 ? -0.862 -15.094 -16.859 1 97.75 100 ASN B CA 1
ATOM 1711 C C . ASN B 1 100 ? -0.5 -13.875 -16.016 1 97.75 100 ASN B C 1
ATOM 1713 O O . ASN B 1 100 ? 0.667 -13.484 -15.945 1 97.75 100 ASN B O 1
ATOM 1717 N N . LEU B 1 101 ? -1.516 -13.359 -15.398 1 97.5 101 LEU B N 1
ATOM 1718 C CA . LEU B 1 101 ? -1.274 -12.203 -14.531 1 97.5 101 LEU B CA 1
ATOM 1719 C C . LEU B 1 101 ? -0.361 -12.578 -13.375 1 97.5 101 LEU B C 1
ATOM 1721 O O . LEU B 1 101 ? 0.576 -11.844 -13.055 1 97.5 101 LEU B O 1
ATOM 1725 N N . LEU B 1 102 ? -0.648 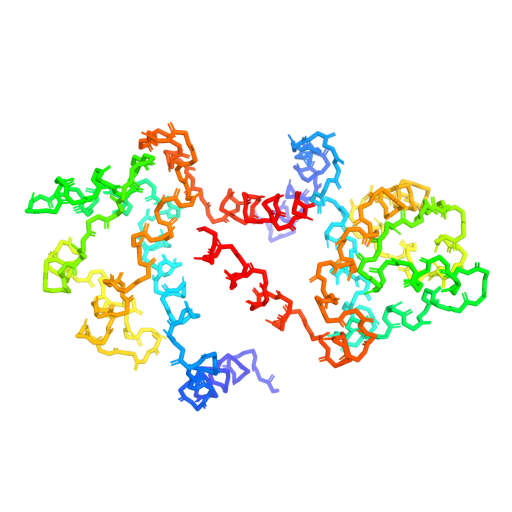-13.688 -12.781 1 98.06 102 LEU B N 1
ATOM 1726 C CA . LEU B 1 102 ? 0.161 -14.109 -11.648 1 98.06 102 LEU B CA 1
ATOM 1727 C C . LEU B 1 102 ? 1.574 -14.477 -12.094 1 98.06 102 LEU B C 1
ATOM 1729 O O . LEU B 1 102 ? 2.543 -14.203 -11.375 1 98.06 102 LEU B O 1
ATOM 1733 N N . ALA B 1 103 ? 1.667 -15.07 -13.219 1 97.75 103 ALA B N 1
ATOM 1734 C CA . ALA B 1 103 ? 2.996 -15.383 -13.734 1 97.75 103 ALA B CA 1
ATOM 1735 C C . ALA B 1 103 ? 3.834 -14.117 -13.906 1 97.75 103 ALA B C 1
ATOM 1737 O O . ALA B 1 103 ? 5.043 -14.125 -13.672 1 97.75 103 ALA B O 1
ATOM 1738 N N . GLN B 1 104 ? 3.215 -13.055 -14.273 1 96.44 104 GLN B N 1
ATOM 1739 C CA . GLN B 1 104 ? 3.9 -11.797 -14.547 1 96.44 104 GLN B CA 1
ATOM 1740 C C . GLN B 1 104 ? 4.281 -11.086 -13.258 1 96.44 104 GLN B C 1
ATOM 1742 O O . GLN B 1 104 ? 5.328 -10.438 -13.188 1 96.44 104 GLN B O 1
ATOM 1747 N N . HIS B 1 105 ? 3.52 -11.133 -12.211 1 96.62 105 HIS B N 1
ATOM 1748 C CA . HIS B 1 105 ? 3.697 -10.211 -11.102 1 96.62 105 HIS B CA 1
ATOM 1749 C C . HIS B 1 105 ? 4.004 -10.961 -9.805 1 96.62 105 HIS B C 1
ATOM 1751 O O . HIS B 1 105 ? 4.574 -10.391 -8.875 1 96.62 105 HIS B O 1
ATOM 1757 N N . LEU B 1 106 ? 3.658 -12.227 -9.664 1 97.62 106 LEU B N 1
ATOM 1758 C CA . LEU B 1 106 ? 3.766 -12.969 -8.414 1 97.62 106 LEU B CA 1
ATOM 1759 C C . LEU B 1 106 ? 5.223 -13.094 -7.98 1 97.62 106 LEU B C 1
ATOM 1761 O O . LEU B 1 106 ? 5.531 -13.008 -6.789 1 97.62 106 LEU B O 1
ATOM 1765 N N . PRO B 1 107 ? 6.184 -13.297 -8.953 1 97.12 107 PRO B N 1
ATOM 1766 C CA . PRO B 1 107 ? 7.59 -13.359 -8.547 1 97.12 107 PRO B CA 1
ATOM 1767 C C . PRO B 1 107 ? 8.039 -12.109 -7.789 1 97.12 107 PRO B C 1
ATOM 1769 O O . PRO B 1 107 ? 8.672 -12.219 -6.738 1 97.12 107 PRO B O 1
ATOM 1772 N N . GLN B 1 108 ? 7.633 -10.953 -8.266 1 95.44 108 GLN B N 1
ATOM 1773 C CA . GLN B 1 108 ? 8.016 -9.695 -7.621 1 95.44 108 GLN B CA 1
ATOM 1774 C C . GLN B 1 108 ? 7.316 -9.539 -6.27 1 95.44 108 GLN B C 1
ATOM 1776 O O . GLN B 1 108 ? 7.918 -9.062 -5.309 1 95.44 108 GLN B O 1
ATOM 1781 N N . ILE B 1 109 ? 6.059 -9.898 -6.234 1 96.25 109 ILE B N 1
ATOM 1782 C CA . ILE B 1 109 ? 5.293 -9.797 -4.996 1 96.25 109 ILE B CA 1
ATOM 1783 C C . ILE B 1 109 ? 5.945 -10.648 -3.912 1 96.25 109 ILE B C 1
ATOM 1785 O O . ILE B 1 109 ? 6.211 -10.164 -2.809 1 96.25 109 ILE B O 1
ATOM 1789 N N . ILE B 1 110 ? 6.281 -11.875 -4.211 1 97 110 ILE B N 1
ATOM 1790 C CA . ILE B 1 110 ? 6.875 -12.789 -3.244 1 97 110 ILE B CA 1
ATOM 1791 C C . ILE B 1 110 ? 8.266 -12.297 -2.842 1 97 110 ILE B C 1
ATOM 1793 O O . ILE B 1 110 ? 8.625 -12.328 -1.664 1 97 110 ILE B O 1
ATOM 1797 N N . ASN B 1 111 ? 8.961 -11.828 -3.799 1 96.62 111 ASN B N 1
ATOM 1798 C CA . ASN B 1 111 ? 10.297 -11.328 -3.502 1 96.62 111 ASN B CA 1
ATOM 1799 C C . ASN B 1 111 ? 10.258 -10.156 -2.529 1 96.62 111 ASN B C 1
ATOM 1801 O O . ASN B 1 111 ? 11.055 -10.094 -1.593 1 96.62 111 ASN B O 1
ATOM 1805 N N . THR B 1 112 ? 9.344 -9.305 -2.771 1 93.25 112 THR B N 1
ATOM 1806 C CA . THR B 1 112 ? 9.22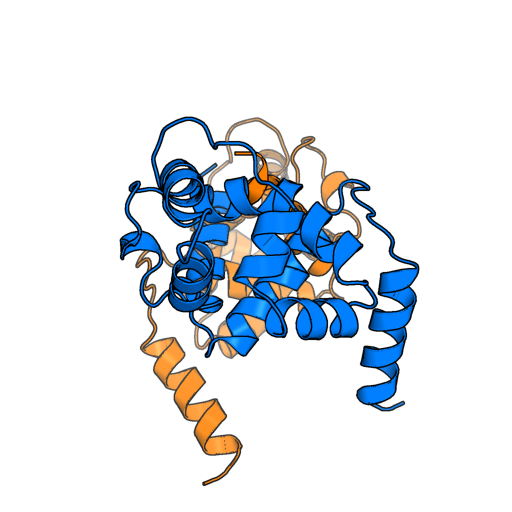7 -8.117 -1.926 1 93.25 112 THR B CA 1
ATOM 1807 C C . THR B 1 112 ? 8.766 -8.508 -0.523 1 93.25 112 THR B C 1
ATOM 1809 O O . THR B 1 112 ? 9.156 -7.875 0.46 1 93.25 112 THR B O 1
ATOM 1812 N N . LEU B 1 113 ? 7.953 -9.547 -0.376 1 94.12 113 LEU B N 1
ATOM 1813 C CA . LEU B 1 113 ? 7.402 -9.969 0.909 1 94.12 113 LEU B CA 1
ATOM 1814 C C . LEU B 1 113 ? 8.398 -10.836 1.671 1 94.12 113 LEU B C 1
ATOM 1816 O O . LEU B 1 113 ? 8.156 -11.195 2.824 1 94.12 113 LEU B O 1
ATOM 1820 N N . THR B 1 114 ? 9.539 -11.109 1.038 1 94.31 114 THR B N 1
ATOM 1821 C CA . THR B 1 114 ? 10.57 -11.922 1.675 1 94.31 114 THR B CA 1
ATOM 1822 C C . THR B 1 114 ? 11.922 -11.211 1.637 1 94.31 114 THR B C 1
ATOM 1824 O O . THR B 1 114 ? 12.898 -11.75 1.116 1 94.31 114 THR B O 1
ATOM 1827 N N . PRO B 1 115 ? 12.07 -10.109 2.229 1 91.06 115 PRO B N 1
ATOM 1828 C CA . PRO B 1 115 ? 13.273 -9.281 2.109 1 91.06 115 PRO B CA 1
ATOM 1829 C C . PRO B 1 115 ? 14.516 -9.961 2.691 1 91.06 115 PRO B C 1
ATOM 1831 O O . PRO B 1 115 ? 15.641 -9.641 2.295 1 91.06 115 PRO B O 1
ATOM 1834 N N . ASN B 1 116 ? 14.281 -10.906 3.553 1 92.38 116 ASN B N 1
ATOM 1835 C CA . ASN B 1 116 ? 15.43 -11.578 4.16 1 92.38 116 ASN B CA 1
ATOM 1836 C C . ASN B 1 116 ? 15.781 -12.859 3.42 1 92.38 116 ASN B C 1
ATOM 1838 O O . ASN B 1 116 ? 16.656 -13.609 3.852 1 92.38 116 ASN B O 1
ATOM 1842 N N . GLY B 1 117 ? 15.047 -13.156 2.398 1 93.12 117 GLY B N 1
ATOM 1843 C CA . GLY B 1 117 ? 15.367 -14.273 1.531 1 93.12 117 GLY B CA 1
ATOM 1844 C C . GLY B 1 117 ? 14.984 -15.617 2.125 1 93.12 117 GLY B C 1
ATOM 1845 O O . GLY B 1 117 ? 15.602 -16.641 1.815 1 93.12 117 GLY B O 1
ATOM 1846 N N . THR B 1 118 ? 14.047 -15.602 3.045 1 92.75 118 THR B N 1
ATOM 1847 C CA . THR B 1 118 ? 13.586 -16.844 3.646 1 92.75 118 THR B CA 1
ATOM 1848 C C . THR B 1 118 ? 12.062 -16.922 3.641 1 92.75 118 THR B C 1
ATOM 1850 O O . THR B 1 118 ? 11.391 -15.891 3.764 1 92.75 118 THR B O 1
ATOM 1853 N N . ALA B 1 119 ? 11.492 -18.109 3.48 1 89.19 119 ALA B N 1
ATOM 1854 C CA . ALA B 1 119 ? 10.047 -18.297 3.506 1 89.19 119 ALA B CA 1
ATOM 1855 C C . ALA B 1 119 ? 9.461 -17.875 4.852 1 89.19 119 ALA B C 1
ATOM 1857 O O . ALA B 1 119 ? 8.273 -17.562 4.945 1 89.19 119 ALA B O 1
ATOM 1858 N N . ALA B 1 120 ? 10.328 -17.922 5.867 1 85.75 120 ALA B N 1
ATOM 1859 C CA . ALA B 1 120 ? 9.906 -17.562 7.219 1 85.75 120 ALA B CA 1
ATOM 1860 C C . ALA B 1 120 ? 9.461 -16.109 7.281 1 85.75 120 ALA B C 1
ATOM 1862 O O . ALA B 1 120 ? 8.672 -15.727 8.156 1 85.75 120 ALA B O 1
ATOM 1863 N N . ASP B 1 121 ? 9.914 -15.305 6.277 1 88 121 ASP B N 1
ATOM 1864 C CA . ASP B 1 121 ? 9.516 -13.906 6.207 1 88 121 ASP B CA 1
ATOM 1865 C C . ASP B 1 121 ? 8 -13.766 6.055 1 88 121 ASP B C 1
ATOM 1867 O O . ASP B 1 121 ? 7.41 -12.805 6.543 1 88 121 ASP B O 1
ATOM 1871 N N . ALA B 1 122 ? 7.398 -14.805 5.383 1 88.19 122 ALA B N 1
ATOM 1872 C CA . ALA B 1 122 ? 5.984 -14.703 5.047 1 88.19 122 ALA B CA 1
ATOM 1873 C C . ALA B 1 122 ? 5.137 -15.594 5.957 1 88.19 122 ALA B C 1
ATOM 1875 O O . ALA B 1 122 ? 3.914 -15.656 5.809 1 88.19 122 ALA B O 1
ATOM 1876 N N . ASN B 1 123 ? 5.828 -16.297 6.844 1 87.88 123 ASN B N 1
ATOM 1877 C CA . ASN B 1 123 ? 5.07 -17.156 7.746 1 87.88 123 ASN B CA 1
ATOM 1878 C C . ASN B 1 123 ? 4.156 -16.344 8.656 1 87.88 123 ASN B C 1
ATOM 1880 O O . ASN B 1 123 ? 4.609 -15.406 9.32 1 87.88 123 ASN B O 1
ATOM 1884 N N . GLY B 1 124 ? 2.887 -16.672 8.57 1 89.12 124 GLY B N 1
ATOM 1885 C CA . GLY B 1 124 ? 1.929 -15.977 9.422 1 89.12 124 GLY B CA 1
ATOM 1886 C C . GLY B 1 124 ? 1.585 -14.586 8.914 1 89.12 124 GLY B C 1
ATOM 1887 O O . GLY B 1 124 ? 0.888 -13.828 9.594 1 89.12 124 GLY B O 1
ATOM 1888 N N . PHE B 1 125 ? 2.074 -14.172 7.766 1 91.19 125 PHE B N 1
ATOM 1889 C CA . PHE B 1 125 ? 1.794 -12.852 7.211 1 91.19 125 PHE B CA 1
ATOM 1890 C C . PHE B 1 125 ? 0.351 -12.766 6.727 1 91.19 125 PHE B C 1
ATOM 1892 O O . PHE B 1 125 ? -0.044 -13.484 5.805 1 91.19 125 PHE B O 1
ATOM 1899 N N . GLY B 1 126 ? -0.348 -11.945 7.453 1 92.69 126 GLY B N 1
ATOM 1900 C CA . GLY B 1 126 ? -1.67 -11.586 6.969 1 92.69 126 GLY B CA 1
ATOM 1901 C C . GLY B 1 126 ? -1.672 -10.32 6.125 1 92.69 126 GLY B C 1
ATOM 1902 O O . GLY B 1 126 ? -0.615 -9.742 5.863 1 92.69 126 GLY B O 1
ATOM 1903 N N . LEU B 1 127 ? -2.85 -10 5.664 1 93.19 127 LEU B N 1
ATOM 1904 C CA . LEU B 1 127 ? -2.994 -8.82 4.82 1 93.19 127 LEU B CA 1
ATOM 1905 C C . LEU B 1 127 ? -2.562 -7.562 5.562 1 93.19 127 LEU B C 1
ATOM 1907 O O . LEU B 1 127 ? -1.985 -6.652 4.969 1 93.19 127 LEU B O 1
ATOM 1911 N N . ASP B 1 128 ? -2.805 -7.488 6.848 1 90.75 128 ASP B N 1
ATOM 1912 C CA . ASP B 1 128 ? -2.381 -6.359 7.664 1 90.75 128 ASP B CA 1
ATOM 1913 C C . ASP B 1 128 ? -0.858 -6.273 7.738 1 90.75 128 ASP B C 1
ATOM 1915 O O . ASP B 1 128 ? -0.292 -5.18 7.738 1 90.75 128 ASP B O 1
ATOM 1919 N N . ASP B 1 129 ? -0.198 -7.445 7.875 1 91.94 129 ASP B N 1
ATOM 1920 C CA . ASP B 1 129 ? 1.262 -7.484 7.887 1 91.94 129 ASP B CA 1
ATOM 1921 C C . ASP B 1 129 ? 1.834 -7.023 6.551 1 91.94 129 ASP B C 1
ATOM 1923 O O . ASP B 1 129 ? 2.812 -6.273 6.512 1 91.94 129 ASP B O 1
ATOM 1927 N N . ILE B 1 130 ? 1.23 -7.422 5.469 1 92.88 130 ILE B N 1
ATOM 1928 C CA . ILE B 1 130 ? 1.649 -7.027 4.129 1 92.88 130 ILE B CA 1
ATOM 1929 C C . ILE B 1 130 ? 1.488 -5.52 3.961 1 92.88 130 ILE B C 1
ATOM 1931 O O . ILE B 1 130 ? 2.406 -4.84 3.494 1 92.88 130 ILE B O 1
ATOM 1935 N N . ALA B 1 131 ? 0.353 -5.027 4.398 1 92.19 131 ALA B N 1
ATOM 1936 C CA . ALA B 1 131 ? 0.103 -3.59 4.328 1 92.19 131 ALA B CA 1
ATOM 1937 C C . ALA B 1 131 ? 1.176 -2.809 5.082 1 92.19 131 ALA B C 1
ATOM 1939 O O . ALA B 1 131 ? 1.689 -1.805 4.582 1 92.19 131 ALA B O 1
ATOM 1940 N N . ARG B 1 132 ? 1.571 -3.307 6.23 1 91.81 132 ARG B N 1
ATOM 1941 C CA . ARG B 1 132 ? 2.596 -2.648 7.035 1 91.81 132 ARG B CA 1
ATOM 1942 C C . ARG B 1 132 ? 3.943 -2.656 6.32 1 91.81 132 ARG B C 1
ATOM 1944 O O . ARG B 1 132 ? 4.648 -1.647 6.309 1 91.81 132 ARG B O 1
ATOM 1951 N N . LEU B 1 133 ? 4.238 -3.771 5.797 1 90.81 133 LEU B N 1
ATOM 1952 C CA . LEU B 1 133 ? 5.492 -3.889 5.059 1 90.81 133 LEU B CA 1
ATOM 1953 C C . LEU B 1 133 ? 5.504 -2.955 3.852 1 90.81 133 LEU B C 1
ATOM 1955 O O . LEU B 1 133 ? 6.488 -2.248 3.619 1 90.81 133 LEU B O 1
ATOM 1959 N N . VAL B 1 134 ? 4.461 -2.898 3.109 1 92.56 134 VAL B N 1
ATOM 1960 C CA . VAL B 1 134 ? 4.324 -2.072 1.913 1 92.56 134 VAL B CA 1
ATOM 1961 C C . VAL B 1 134 ? 4.426 -0.597 2.289 1 92.56 134 VAL B C 1
ATOM 1963 O O . VAL B 1 134 ? 5.188 0.155 1.68 1 92.56 134 VAL B O 1
ATOM 1966 N N . ILE B 1 135 ? 3.713 -0.16 3.314 1 91.38 135 ILE B N 1
ATOM 1967 C CA . ILE B 1 135 ? 3.736 1.225 3.777 1 91.38 135 ILE B CA 1
ATOM 1968 C C . ILE B 1 135 ? 5.141 1.59 4.242 1 91.38 135 ILE B C 1
ATOM 1970 O O . ILE B 1 135 ? 5.656 2.658 3.904 1 91.38 135 ILE B O 1
ATOM 1974 N N . GLY B 1 136 ? 5.711 0.744 5.023 1 90.75 136 GLY B N 1
ATOM 1975 C CA . GLY B 1 136 ? 7.07 0.969 5.488 1 90.75 136 GLY B CA 1
ATOM 1976 C C . GLY B 1 136 ? 8.062 1.172 4.359 1 90.75 136 GLY B C 1
ATOM 1977 O O . GLY B 1 136 ? 8.883 2.09 4.402 1 90.75 136 GLY B O 1
ATOM 1978 N N . ASN B 1 137 ? 7.969 0.307 3.381 1 89.38 137 ASN B N 1
ATOM 1979 C CA . ASN B 1 137 ? 8.844 0.421 2.217 1 89.38 137 ASN B CA 1
ATOM 1980 C C . ASN B 1 137 ? 8.586 1.714 1.447 1 89.38 137 ASN B C 1
ATOM 1982 O O . ASN B 1 137 ? 9.523 2.369 0.992 1 89.38 137 ASN B O 1
ATOM 1986 N N . PHE B 1 138 ? 7.32 2.055 1.297 1 88.19 138 PHE B N 1
ATOM 1987 C CA . PHE B 1 138 ? 6.887 3.26 0.602 1 88.19 138 PHE B CA 1
ATOM 1988 C C . PHE B 1 138 ? 7.445 4.508 1.276 1 88.19 138 PHE B C 1
ATOM 1990 O O . PHE B 1 138 ? 7.875 5.445 0.601 1 88.19 138 PHE B O 1
ATOM 1997 N N . LEU B 1 139 ? 7.516 4.57 2.557 1 87.56 139 LEU B N 1
ATOM 1998 C CA . LEU B 1 139 ? 7.914 5.766 3.295 1 87.56 139 LEU B CA 1
ATOM 1999 C C . LEU B 1 139 ? 9.422 5.797 3.5 1 87.56 139 LEU B C 1
ATOM 2001 O O . LEU B 1 139 ? 9.977 6.816 3.93 1 87.56 139 LEU B O 1
ATOM 2005 N N . LYS B 1 140 ? 10.258 4.68 3.379 1 78.25 140 LYS B N 1
ATOM 2006 C CA . LYS B 1 140 ? 11.711 4.617 3.516 1 78.25 140 LYS B CA 1
ATOM 2007 C C . LYS B 1 140 ? 12.406 5.145 2.262 1 78.25 140 LYS B C 1
ATOM 2009 O O . LYS B 1 140 ? 13.562 5.551 2.314 1 78.25 140 LYS B O 1
ATOM 2014 N N . LYS B 1 141 ? 11.656 5.254 1.238 1 61.22 141 LYS B N 1
ATOM 2015 C CA . LYS B 1 141 ? 12.383 5.707 0.055 1 61.22 141 LYS B CA 1
ATOM 2016 C C . LYS B 1 141 ? 12.398 7.23 -0.027 1 61.22 141 LYS B C 1
ATOM 2018 O O . LYS B 1 141 ? 11.477 7.895 0.457 1 61.22 141 LYS B O 1
#

Organism: NCBI:txid211502